Protein AF-A0A965P8G3-F1 (afdb_monomer_lite)

Secondary structure (DSSP, 8-state):
-------------SEEEEEEE----SSS-HHHHHHHHHHTSTT----EEEEE-SS-EEEE-GGGS-GGGGTTEEEEETTHHHHHHHHHHHHHTTSS----EEEEEHHHHHHHHHS--SHHHHHHHHH--PPP-HHHHHTTT--HHHHHHTT-HHHHHHHHHHHHHHHHHHHHHHTTTS-HHHHHHHHHHHHHHHH-----HHHHHHHHHHHHHHHHHHHHH-HHHHTT--TT-HHHHHHHHTT-

Foldseek 3Di:
DDPPPPPPLDQADQEKEKDFDWAAAPCLDCVNQNQQRSLVPPRTDGQWMWMGRQPDIDIGGLLSDQQASCAAGEYEYLACLNRVSNQVSCVVVVSHDDHDYHYFHLLLLQCVPPVGRDLQVSCCRPPVDGDDCVLVVVCHRHDLVRCVVVVNNVVVRVNNNVNRVSRVVSCVVCVVVDDPVSRVVRVVVSVDVVVDDDDDPVVVVVVVVVVVVVVVVQLVPQPLVVVVDDSPDPVSVVVVVVVD

Structure (mmCIF, N/CA/C/O backbone):
data_AF-A0A965P8G3-F1
#
_entry.id   AF-A0A965P8G3-F1
#
loop_
_atom_site.group_PDB
_atom_site.id
_atom_site.type_symbol
_atom_site.label_atom_id
_atom_site.label_alt_id
_atom_site.label_comp_id
_atom_site.label_asym_id
_atom_site.label_entity_id
_atom_site.label_seq_id
_atom_site.pdbx_PDB_ins_code
_atom_site.Cartn_x
_atom_site.Cartn_y
_atom_site.Cartn_z
_atom_site.occupancy
_atom_site.B_iso_or_equiv
_atom_site.auth_seq_id
_atom_site.auth_comp_id
_atom_site.auth_asym_id
_atom_site.auth_atom_id
_atom_site.pdbx_PDB_model_num
ATOM 1 N N . MET A 1 1 ? -6.943 1.407 42.756 1.00 37.94 1 MET A N 1
ATOM 2 C CA . MET A 1 1 ? -6.439 1.223 41.381 1.00 37.94 1 MET A CA 1
ATOM 3 C C . MET A 1 1 ? -6.623 -0.239 41.024 1.00 37.94 1 MET A C 1
ATOM 5 O O . MET A 1 1 ? -5.819 -1.066 41.423 1.00 37.94 1 MET A O 1
ATOM 9 N N . THR A 1 2 ? -7.747 -0.573 40.401 1.00 30.95 2 THR A N 1
ATOM 10 C CA . THR A 1 2 ? -8.031 -1.917 39.892 1.00 30.95 2 THR A CA 1
ATOM 11 C C . THR A 1 2 ? -7.498 -1.991 38.468 1.00 30.95 2 THR A C 1
ATOM 13 O O . THR A 1 2 ? -8.033 -1.337 37.577 1.00 30.95 2 THR A O 1
ATOM 16 N N . THR A 1 3 ? -6.407 -2.724 38.265 1.00 42.09 3 THR A N 1
ATOM 17 C CA . THR A 1 3 ? -5.933 -3.105 36.932 1.00 42.09 3 THR A CA 1
ATOM 18 C C . THR A 1 3 ? -6.856 -4.198 36.414 1.00 42.09 3 THR A C 1
ATOM 20 O O . THR A 1 3 ? -6.640 -5.383 36.673 1.00 42.09 3 THR A O 1
ATOM 23 N N . ASP A 1 4 ? -7.938 -3.784 35.763 1.00 40.84 4 ASP A N 1
ATOM 24 C CA . ASP A 1 4 ? -8.767 -4.688 34.984 1.00 40.84 4 ASP A CA 1
ATOM 25 C C . ASP A 1 4 ? -7.952 -5.138 33.761 1.00 40.84 4 ASP A C 1
ATOM 27 O O . ASP A 1 4 ? -7.708 -4.365 32.839 1.00 40.84 4 ASP A O 1
ATOM 31 N N . ASN A 1 5 ? -7.451 -6.373 33.819 1.00 44.56 5 ASN A N 1
ATOM 32 C CA . ASN A 1 5 ? -6.728 -7.047 32.737 1.00 44.56 5 ASN A CA 1
ATOM 33 C C . ASN A 1 5 ? -7.688 -7.756 31.763 1.00 44.56 5 ASN A C 1
ATOM 35 O O . ASN A 1 5 ? -7.266 -8.649 31.023 1.00 44.56 5 ASN A O 1
ATOM 39 N N . SER A 1 6 ? -8.978 -7.408 31.766 1.00 42.06 6 SER A N 1
ATOM 40 C CA . SER A 1 6 ? -9.899 -7.890 30.742 1.00 42.06 6 SER A CA 1
ATOM 41 C C . SER A 1 6 ? -9.424 -7.402 29.367 1.00 42.06 6 SER A C 1
ATOM 43 O O . SER A 1 6 ? -9.107 -6.218 29.217 1.00 42.06 6 SER A O 1
ATOM 45 N N . PRO A 1 7 ? -9.326 -8.284 28.356 1.00 49.62 7 PRO A N 1
ATOM 46 C CA . PRO A 1 7 ? -8.939 -7.868 27.016 1.00 49.62 7 PRO A CA 1
ATOM 47 C C . PRO A 1 7 ? -9.922 -6.799 26.538 1.00 49.62 7 PRO A C 1
ATOM 49 O O . PRO A 1 7 ? -11.132 -7.023 26.547 1.00 49.62 7 PRO A O 1
ATOM 52 N N . ILE A 1 8 ? -9.406 -5.631 26.150 1.00 53.66 8 ILE A N 1
ATOM 53 C CA . ILE A 1 8 ? -10.220 -4.572 25.552 1.00 53.66 8 ILE A CA 1
ATOM 54 C C . ILE A 1 8 ? -10.741 -5.115 24.220 1.00 53.66 8 ILE A C 1
ATOM 56 O O . ILE A 1 8 ? -10.031 -5.105 23.216 1.00 53.66 8 ILE A O 1
ATOM 60 N N . THR A 1 9 ? -11.971 -5.623 24.214 1.00 57.28 9 THR A N 1
ATOM 61 C CA . THR A 1 9 ? -12.679 -5.982 22.987 1.00 57.28 9 THR A CA 1
ATOM 62 C C . THR A 1 9 ? -13.200 -4.696 22.365 1.00 57.28 9 THR A C 1
ATOM 64 O O . THR A 1 9 ? -14.168 -4.113 22.855 1.00 57.28 9 THR A O 1
ATOM 67 N N . TRP A 1 10 ? -12.543 -4.229 21.307 1.00 65.69 10 TRP A N 1
ATOM 68 C CA . TRP A 1 10 ? -13.016 -3.074 20.550 1.00 65.69 10 TRP A CA 1
ATOM 69 C C . TRP A 1 10 ? -14.201 -3.485 19.676 1.00 65.69 10 TRP A C 1
ATOM 71 O O . TRP A 1 10 ? -14.086 -4.356 18.811 1.00 65.69 10 TRP A O 1
ATOM 81 N N . THR A 1 11 ? -15.353 -2.849 19.880 1.00 82.12 11 THR A N 1
ATOM 82 C CA . THR A 1 11 ? -16.481 -2.951 18.951 1.00 82.12 11 THR A CA 1
ATOM 83 C C . THR A 1 11 ? -16.323 -1.892 17.871 1.00 82.12 11 THR A C 1
ATOM 85 O O . THR A 1 11 ? -16.681 -0.737 18.076 1.00 82.12 11 THR A O 1
ATOM 88 N N . TRP A 1 12 ? -15.764 -2.294 16.736 1.00 92.81 12 TRP A N 1
ATOM 89 C CA . TRP A 1 12 ? -15.609 -1.430 15.568 1.00 92.81 12 TRP A CA 1
ATOM 90 C C . TRP A 1 12 ? -16.928 -1.243 14.815 1.00 92.81 12 TRP A C 1
ATOM 92 O O . TRP A 1 12 ? -17.742 -2.170 14.733 1.00 92.81 12 TRP A O 1
ATOM 102 N N . GLY A 1 13 ? -17.100 -0.070 14.204 1.00 94.19 13 GLY A N 1
ATOM 103 C CA . GLY A 1 13 ? -18.148 0.174 13.216 1.00 94.19 13 GLY A CA 1
ATOM 104 C C . GLY A 1 13 ? -18.098 -0.797 12.018 1.00 94.19 13 GLY A C 1
ATOM 105 O O . GLY A 1 13 ? -17.111 -1.507 11.803 1.00 94.19 13 GLY A O 1
ATOM 106 N N . PRO A 1 14 ? -19.154 -0.843 11.183 1.00 95.62 14 PRO A N 1
ATOM 107 C CA . PRO A 1 14 ? -19.252 -1.803 10.077 1.00 95.62 14 PRO A CA 1
ATOM 108 C C . PRO A 1 14 ? -18.213 -1.574 8.967 1.00 95.62 14 PRO A C 1
ATOM 110 O O . PRO A 1 14 ? -17.966 -2.470 8.159 1.00 95.62 14 PRO A O 1
ATOM 113 N N . THR A 1 15 ? -17.637 -0.372 8.893 1.00 98.00 15 THR A N 1
ATOM 114 C CA . THR A 1 15 ? -16.612 0.014 7.921 1.00 98.00 15 THR A CA 1
ATOM 115 C C . THR A 1 15 ? -15.412 0.605 8.642 1.00 98.00 15 THR A C 1
ATOM 117 O O . THR A 1 15 ? -15.565 1.570 9.384 1.00 98.00 15 THR A O 1
ATOM 120 N N . VAL A 1 16 ? -14.228 0.053 8.387 1.00 98.56 16 VAL A N 1
ATOM 121 C CA . VAL A 1 16 ? -13.008 0.364 9.134 1.00 98.56 16 VAL A CA 1
ATOM 122 C C . VAL A 1 16 ? -11.853 0.612 8.170 1.00 98.56 16 VAL A C 1
ATOM 124 O O . VAL A 1 16 ? -11.542 -0.233 7.336 1.00 98.56 16 VAL A O 1
ATOM 127 N N . ALA A 1 17 ? -11.208 1.767 8.272 1.00 98.75 17 ALA A N 1
ATOM 128 C CA . ALA A 1 17 ? -9.959 2.054 7.587 1.00 98.75 17 ALA A CA 1
ATOM 129 C C . ALA A 1 17 ? -8.773 1.437 8.328 1.00 98.75 17 ALA A C 1
ATOM 131 O O . ALA A 1 17 ? -8.709 1.504 9.550 1.00 98.75 17 ALA A O 1
ATOM 132 N N . VAL A 1 18 ? -7.852 0.850 7.569 1.00 98.69 18 VAL A N 1
ATOM 133 C CA . VAL A 1 18 ? -6.627 0.194 8.022 1.00 98.69 18 VAL A CA 1
ATOM 134 C C . VAL A 1 18 ? -5.478 0.710 7.162 1.00 98.69 18 VAL A C 1
ATOM 136 O O . VAL A 1 18 ? -5.588 0.700 5.934 1.00 98.69 18 VAL A O 1
ATOM 139 N N . ASP A 1 19 ? -4.393 1.142 7.787 1.00 98.38 19 ASP A N 1
ATOM 140 C CA . ASP A 1 19 ? -3.187 1.612 7.103 1.00 98.38 19 ASP A CA 1
ATOM 141 C C . ASP A 1 19 ? -1.937 1.130 7.852 1.00 98.38 19 ASP A C 1
ATOM 143 O O . ASP A 1 19 ? -1.892 1.165 9.085 1.00 98.38 19 ASP A O 1
ATOM 147 N N . PHE A 1 20 ? -0.959 0.592 7.119 1.00 98.31 20 PHE A N 1
ATOM 148 C CA . PHE A 1 20 ? 0.265 0.023 7.687 1.00 98.31 20 PHE A CA 1
ATOM 149 C C . PHE A 1 20 ? 1.498 0.857 7.372 1.00 98.31 20 PHE A C 1
ATOM 151 O O . PHE A 1 20 ? 1.784 1.160 6.215 1.00 98.31 20 PHE A O 1
ATOM 158 N N . GLU A 1 21 ? 2.362 1.016 8.371 1.00 97.38 21 GLU A N 1
ATOM 159 C CA . GLU A 1 21 ? 3.685 1.598 8.176 1.00 97.38 21 GLU A CA 1
ATOM 160 C C . GLU A 1 21 ? 4.793 0.588 8.452 1.00 97.38 21 GLU A C 1
ATOM 162 O O . GLU A 1 21 ? 4.800 -0.144 9.450 1.00 97.38 21 GLU A O 1
ATOM 167 N N . ALA A 1 22 ? 5.734 0.536 7.513 1.00 96.75 22 ALA A N 1
ATOM 168 C CA . ALA A 1 22 ? 6.824 -0.421 7.492 1.00 96.75 22 ALA A CA 1
ATOM 169 C C . ALA A 1 22 ? 8.081 0.202 6.879 1.00 96.75 22 ALA A C 1
ATOM 171 O O . ALA A 1 22 ? 8.020 1.179 6.132 1.00 96.75 22 ALA A O 1
ATOM 172 N N . TYR A 1 23 ? 9.222 -0.416 7.168 1.00 96.50 23 TYR A N 1
ATOM 173 C CA . TYR A 1 23 ? 10.516 -0.030 6.618 1.00 96.50 23 TYR A CA 1
ATOM 174 C C . TYR A 1 23 ? 10.529 -0.014 5.084 1.00 96.50 23 TYR A C 1
ATOM 176 O O . TYR A 1 23 ? 10.140 -0.999 4.456 1.00 96.50 23 TYR A O 1
ATOM 184 N N . TYR A 1 24 ? 11.097 1.039 4.495 1.00 96.62 24 TYR A N 1
ATOM 185 C CA . TYR A 1 24 ? 11.444 1.104 3.075 1.00 96.62 24 TYR A CA 1
ATOM 186 C C . TYR A 1 24 ? 12.735 1.904 2.868 1.00 96.62 24 TYR A C 1
ATOM 188 O O . TYR A 1 24 ? 13.046 2.796 3.653 1.00 96.62 24 TYR A O 1
ATOM 196 N N . ASP A 1 25 ? 13.472 1.626 1.795 1.00 96.38 25 ASP A N 1
ATOM 197 C CA . ASP A 1 25 ? 14.643 2.409 1.372 1.00 96.38 25 ASP A CA 1
ATOM 198 C C . ASP A 1 25 ? 14.667 2.548 -0.162 1.00 96.38 25 ASP A C 1
ATOM 200 O O . ASP A 1 25 ? 13.630 2.408 -0.801 1.00 96.38 25 ASP A O 1
ATOM 204 N N . ASP A 1 26 ? 15.800 2.885 -0.783 1.00 95.88 26 ASP A N 1
ATOM 205 C CA . ASP A 1 26 ? 15.880 2.981 -2.248 1.00 95.88 26 ASP A CA 1
ATOM 206 C C . ASP A 1 26 ? 15.817 1.627 -2.968 1.00 95.88 26 ASP A C 1
ATOM 208 O O . ASP A 1 26 ? 15.413 1.572 -4.131 1.00 95.88 26 ASP A O 1
ATOM 212 N N . GLU A 1 27 ? 16.190 0.531 -2.310 1.00 95.88 27 GLU A N 1
ATOM 213 C CA . GLU A 1 27 ? 16.265 -0.823 -2.869 1.00 95.88 27 GLU A CA 1
ATOM 214 C C . GLU A 1 27 ? 15.041 -1.672 -2.511 1.00 95.88 27 GLU A C 1
ATOM 216 O O . GLU A 1 27 ? 14.490 -2.389 -3.350 1.00 95.88 27 GLU A O 1
ATOM 221 N N . ILE A 1 28 ? 14.562 -1.534 -1.283 1.00 96.81 28 ILE A N 1
ATOM 222 C CA . ILE A 1 28 ? 13.435 -2.246 -0.706 1.00 96.81 28 ILE A CA 1
ATOM 223 C C . ILE A 1 28 ? 12.229 -1.318 -0.793 1.00 96.81 28 ILE A C 1
ATOM 225 O O . ILE A 1 28 ? 11.888 -0.590 0.136 1.00 96.81 28 ILE A O 1
ATOM 229 N N . THR A 1 29 ? 11.583 -1.338 -1.959 1.00 95.88 29 THR A N 1
ATOM 230 C CA . THR A 1 29 ? 10.354 -0.583 -2.230 1.00 95.88 29 THR A CA 1
ATOM 231 C C . THR A 1 29 ? 9.296 -1.469 -2.862 1.00 95.88 29 THR A C 1
ATOM 233 O O . THR A 1 29 ? 9.610 -2.427 -3.575 1.00 95.88 29 THR A O 1
ATOM 236 N N . LEU A 1 30 ? 8.032 -1.069 -2.712 1.00 94.19 30 LEU A N 1
ATOM 237 C CA . LEU A 1 30 ? 6.914 -1.669 -3.444 1.00 94.19 30 LEU A CA 1
ATOM 238 C C . LEU A 1 30 ? 7.136 -1.643 -4.963 1.00 94.19 30 LEU A C 1
ATOM 240 O O . LEU A 1 30 ? 6.785 -2.596 -5.648 1.00 94.19 30 LEU A O 1
ATOM 244 N N . LYS A 1 31 ? 7.756 -0.584 -5.504 1.00 94.00 31 LYS A N 1
ATOM 245 C CA . LYS A 1 31 ? 8.014 -0.459 -6.947 1.00 94.00 31 LYS A CA 1
ATOM 246 C C . LYS A 1 31 ? 9.033 -1.483 -7.452 1.00 94.00 31 LYS A C 1
ATOM 248 O O . LYS A 1 31 ? 8.873 -1.985 -8.560 1.00 94.00 31 LYS A O 1
ATOM 253 N N . LYS A 1 32 ? 10.087 -1.758 -6.676 1.00 95.88 32 LYS A N 1
ATOM 254 C CA . LYS A 1 32 ? 11.156 -2.689 -7.069 1.00 95.88 32 LYS A CA 1
ATOM 255 C C . LYS A 1 32 ? 10.780 -4.149 -6.822 1.00 95.88 32 LYS A C 1
ATOM 257 O O . LYS A 1 32 ? 11.116 -4.999 -7.638 1.00 95.88 32 LYS A O 1
ATOM 262 N N . LEU A 1 33 ? 10.093 -4.433 -5.717 1.00 95.56 33 LEU A N 1
ATOM 263 C CA . LEU A 1 33 ? 9.815 -5.804 -5.282 1.00 95.56 33 LEU A CA 1
ATOM 264 C C . LEU A 1 33 ? 8.389 -6.272 -5.614 1.00 95.56 33 LEU A C 1
ATOM 266 O O . LEU A 1 33 ? 8.143 -7.469 -5.723 1.00 95.56 33 LEU A O 1
ATOM 270 N N . GLY A 1 34 ? 7.436 -5.354 -5.780 1.00 94.44 34 GLY A N 1
ATOM 271 C CA . GLY A 1 34 ? 6.010 -5.679 -5.755 1.00 94.44 34 GLY A CA 1
ATOM 272 C C . GLY A 1 34 ? 5.517 -6.002 -4.337 1.00 94.44 34 GLY A C 1
ATOM 273 O O . GLY A 1 34 ? 6.306 -6.248 -3.424 1.00 94.44 34 GLY A O 1
ATOM 274 N N . ASN A 1 35 ? 4.196 -6.004 -4.134 1.00 95.62 35 ASN A N 1
ATOM 275 C CA . ASN A 1 35 ? 3.603 -6.100 -2.790 1.00 95.62 35 ASN A CA 1
ATOM 276 C C . ASN A 1 35 ? 3.945 -7.419 -2.081 1.00 95.62 35 ASN A C 1
ATOM 278 O O . ASN A 1 35 ? 4.305 -7.406 -0.904 1.00 95.62 35 ASN A O 1
ATOM 282 N N . TRP A 1 36 ? 3.875 -8.550 -2.796 1.00 95.38 36 TRP A N 1
ATOM 283 C CA . TRP A 1 36 ? 4.089 -9.876 -2.207 1.00 95.38 36 TRP A CA 1
ATOM 284 C C . TRP A 1 36 ? 5.522 -10.055 -1.692 1.00 95.38 36 TRP A C 1
ATOM 286 O O . TRP A 1 36 ? 5.718 -10.443 -0.541 1.00 95.38 36 TRP A O 1
ATOM 296 N N . HIS A 1 37 ? 6.528 -9.724 -2.514 1.00 95.62 37 HIS A N 1
ATOM 297 C CA . HIS A 1 37 ? 7.933 -9.834 -2.109 1.00 95.62 37 HIS A CA 1
ATOM 298 C C . HIS A 1 37 ? 8.319 -8.768 -1.087 1.00 95.62 37 HIS A C 1
ATOM 300 O O . HIS A 1 37 ? 9.080 -9.071 -0.176 1.00 95.62 37 HIS A O 1
ATOM 306 N N . TYR A 1 38 ? 7.793 -7.543 -1.206 1.00 97.75 38 TYR A N 1
ATOM 307 C CA . TYR A 1 38 ? 8.071 -6.473 -0.248 1.00 97.75 38 TYR A CA 1
ATOM 308 C C . TYR A 1 38 ? 7.609 -6.848 1.165 1.00 97.75 38 TYR A C 1
ATOM 310 O O . TYR A 1 38 ? 8.410 -6.853 2.090 1.00 97.75 38 TYR A O 1
ATOM 318 N N . THR A 1 39 ? 6.347 -7.251 1.330 1.00 97.25 39 THR A N 1
ATOM 319 C CA . THR A 1 39 ? 5.763 -7.616 2.640 1.00 97.25 39 THR A CA 1
ATOM 320 C C . THR A 1 39 ? 6.364 -8.887 3.251 1.00 97.25 39 THR A C 1
ATOM 322 O O . THR A 1 39 ? 6.189 -9.159 4.443 1.00 97.25 39 THR A O 1
ATOM 325 N N . ARG A 1 40 ? 7.096 -9.672 2.452 1.00 97.00 40 ARG A N 1
ATOM 326 C CA . ARG A 1 40 ? 7.837 -10.874 2.869 1.00 97.00 40 ARG A CA 1
ATOM 327 C C . ARG A 1 40 ? 9.346 -10.670 2.935 1.00 97.00 40 ARG A C 1
ATOM 329 O O . ARG A 1 40 ? 10.075 -11.600 3.270 1.00 97.00 40 ARG A O 1
ATOM 336 N N . HIS A 1 41 ? 9.824 -9.461 2.661 1.00 97.44 41 HIS A N 1
ATOM 337 C CA . HIS A 1 41 ? 11.238 -9.155 2.740 1.00 97.44 41 HIS A CA 1
ATOM 338 C C . HIS A 1 41 ? 11.706 -9.168 4.212 1.00 97.44 41 HIS A C 1
ATOM 340 O O . HIS A 1 41 ? 11.025 -8.597 5.061 1.00 97.44 41 HIS A O 1
ATOM 346 N N . PRO A 1 42 ? 12.877 -9.746 4.551 1.00 94.81 42 PRO A N 1
ATOM 347 C CA . PRO A 1 42 ? 13.324 -9.884 5.946 1.00 94.81 42 PRO A CA 1
ATOM 348 C C . PRO A 1 42 ? 13.477 -8.571 6.726 1.00 94.81 42 PRO A C 1
ATOM 350 O O . PRO A 1 42 ? 13.367 -8.570 7.946 1.00 94.81 42 PRO A O 1
ATOM 353 N N . LYS A 1 43 ? 13.744 -7.455 6.034 1.00 94.00 43 LYS A N 1
ATOM 354 C CA . LYS A 1 43 ? 13.825 -6.117 6.654 1.00 94.00 43 LYS A CA 1
ATOM 355 C C . LYS A 1 43 ? 12.471 -5.416 6.821 1.00 94.00 43 LYS A C 1
ATOM 357 O O . LYS A 1 43 ? 12.417 -4.379 7.474 1.00 94.00 43 LYS A O 1
ATOM 362 N N . VAL A 1 44 ? 11.412 -5.943 6.208 1.00 95.38 44 VAL A N 1
ATOM 363 C CA . VAL A 1 44 ? 10.074 -5.345 6.227 1.00 95.38 44 VAL A CA 1
ATOM 364 C C . VAL A 1 44 ? 9.246 -6.062 7.292 1.00 95.38 44 VAL A C 1
ATOM 366 O O . VAL A 1 44 ? 8.684 -7.130 7.051 1.00 95.38 44 VAL A O 1
ATOM 369 N N . ASP A 1 45 ? 9.184 -5.461 8.478 1.00 91.88 45 ASP A N 1
ATOM 370 C CA . ASP A 1 45 ? 8.238 -5.808 9.543 1.00 91.88 45 ASP A CA 1
ATOM 371 C C . ASP A 1 45 ? 7.385 -4.561 9.815 1.00 91.88 45 ASP A C 1
ATOM 373 O O . ASP A 1 45 ? 7.942 -3.546 10.246 1.00 91.88 45 ASP A O 1
ATOM 377 N N . PRO A 1 46 ? 6.072 -4.574 9.514 1.00 96.25 46 PRO A N 1
ATOM 378 C CA . PRO A 1 46 ? 5.211 -3.441 9.815 1.00 96.25 46 PRO A CA 1
ATOM 379 C C . PRO A 1 46 ? 5.267 -3.102 11.305 1.00 96.25 46 PRO A C 1
ATOM 381 O O . PRO A 1 46 ? 4.896 -3.904 12.168 1.00 96.25 46 PRO A O 1
ATOM 384 N N . PHE A 1 47 ? 5.764 -1.907 11.615 1.00 95.44 47 PHE A N 1
ATOM 385 C CA . PHE A 1 47 ? 5.979 -1.465 12.989 1.00 95.44 47 PHE A CA 1
ATOM 386 C C . PHE A 1 47 ? 4.792 -0.672 13.541 1.00 95.44 47 PHE A C 1
ATOM 388 O O . PHE A 1 47 ? 4.676 -0.524 14.763 1.00 95.44 47 PHE A O 1
ATOM 395 N N . LEU A 1 48 ? 3.898 -0.215 12.661 1.00 97.25 48 LEU A N 1
ATOM 396 C CA . LEU A 1 48 ? 2.687 0.512 13.009 1.00 97.25 48 LEU A CA 1
ATOM 397 C C . LEU A 1 48 ? 1.518 0.070 12.122 1.00 97.25 48 LEU A C 1
ATOM 399 O O . LEU A 1 48 ? 1.697 -0.196 10.936 1.00 97.25 48 LEU A O 1
ATOM 403 N N . VAL A 1 49 ? 0.325 0.013 12.702 1.00 98.50 49 VAL A N 1
ATOM 404 C CA . VAL A 1 49 ? -0.945 0.025 11.973 1.00 98.50 49 VAL A CA 1
ATOM 405 C C . VAL A 1 49 ? -1.855 1.055 12.629 1.00 98.50 49 VAL A C 1
ATOM 407 O O . VAL A 1 49 ? -1.873 1.175 13.860 1.00 98.50 49 VAL A O 1
ATOM 410 N N . SER A 1 50 ? -2.586 1.802 11.815 1.00 98.50 50 SER A N 1
ATOM 411 C CA . SER A 1 50 ? -3.680 2.665 12.242 1.00 98.50 50 SER A CA 1
ATOM 412 C C . SER A 1 50 ? -5.011 2.069 11.791 1.00 98.50 50 SER A C 1
ATOM 414 O O . SER A 1 50 ? -5.143 1.548 10.684 1.00 98.50 50 SER A O 1
ATOM 416 N N . VAL A 1 51 ? -5.997 2.099 12.687 1.00 98.56 51 VAL A N 1
ATOM 417 C CA . VAL A 1 51 ? -7.325 1.515 12.489 1.00 98.56 51 VAL A CA 1
ATOM 418 C C . VAL A 1 51 ? -8.379 2.529 12.917 1.00 98.56 51 VAL A C 1
ATOM 420 O O . VAL A 1 51 ? -8.332 3.017 14.047 1.00 98.56 51 VAL A O 1
ATOM 423 N N . PHE A 1 52 ? -9.304 2.873 12.018 1.00 98.62 52 PHE A N 1
ATOM 424 C CA . PHE A 1 52 ? -10.286 3.937 12.236 1.00 98.62 52 PHE A CA 1
ATOM 425 C C . PHE A 1 52 ? -11.660 3.607 11.645 1.00 98.62 52 PHE A C 1
ATOM 427 O O . PHE A 1 52 ? -11.761 3.329 10.454 1.00 98.62 52 PHE A O 1
ATOM 434 N N . ASP A 1 53 ? -12.732 3.675 12.435 1.00 97.75 53 ASP A N 1
ATOM 435 C CA . ASP A 1 53 ? -14.103 3.361 11.979 1.00 97.75 53 ASP A CA 1
ATOM 436 C C . ASP A 1 53 ? -14.999 4.582 11.723 1.00 97.75 53 ASP A C 1
ATOM 438 O O . ASP A 1 53 ? -16.173 4.417 11.387 1.00 97.75 53 ASP A O 1
ATOM 442 N N . GLY A 1 54 ? -14.449 5.793 11.838 1.00 97.31 54 GLY A N 1
ATOM 443 C CA . GLY A 1 54 ? -15.202 7.049 11.776 1.00 97.31 54 GLY A CA 1
ATOM 444 C C . GLY A 1 54 ? -15.304 7.752 13.128 1.00 97.31 54 GLY A C 1
ATOM 445 O O . GLY A 1 54 ? -15.413 8.976 13.169 1.00 97.31 54 GLY A O 1
ATOM 446 N N . GLU A 1 55 ? -15.181 7.003 14.225 1.00 96.19 55 GLU A N 1
ATOM 447 C CA . GLU A 1 55 ? -15.304 7.517 15.592 1.00 96.19 55 GLU A CA 1
ATOM 448 C C . GLU A 1 55 ? -14.096 7.121 16.448 1.00 96.19 55 GLU A C 1
ATOM 450 O O . GLU A 1 55 ? -13.452 7.966 17.073 1.00 96.19 55 GLU A O 1
ATOM 455 N N . ASN A 1 56 ? -13.746 5.838 16.428 1.00 96.06 56 ASN A N 1
ATOM 456 C CA . ASN A 1 56 ? -12.680 5.235 17.209 1.00 96.06 56 ASN A CA 1
ATOM 457 C C . ASN A 1 56 ? -11.403 5.144 16.383 1.00 96.06 56 ASN A C 1
ATOM 459 O O . ASN A 1 56 ? -11.420 4.634 15.264 1.00 96.06 56 ASN A O 1
ATOM 463 N N . LEU A 1 57 ? -10.284 5.590 16.956 1.00 97.56 57 LEU A N 1
ATOM 464 C CA . LEU A 1 57 ? -8.951 5.467 16.372 1.00 97.56 57 LEU A CA 1
ATOM 465 C C . LEU A 1 57 ? -8.060 4.628 17.285 1.00 97.56 57 LEU A C 1
ATOM 467 O O . LEU A 1 57 ? -7.896 4.944 18.463 1.00 97.56 57 LEU A O 1
ATOM 471 N N . TRP A 1 58 ? -7.401 3.631 16.706 1.00 97.81 58 TRP A N 1
ATOM 472 C CA . TRP A 1 58 ? -6.295 2.926 17.336 1.00 97.81 58 TRP A CA 1
ATOM 473 C C . TRP A 1 58 ? -5.051 3.035 16.460 1.00 97.81 58 TRP A C 1
ATOM 475 O O . TRP A 1 58 ? -5.130 2.835 15.251 1.00 97.81 58 TRP A O 1
ATOM 485 N N . VAL A 1 59 ? -3.901 3.343 17.058 1.00 98.00 59 VAL A N 1
ATOM 486 C CA . VAL A 1 59 ? -2.612 3.383 16.356 1.00 98.00 59 VAL A CA 1
ATOM 487 C C . VAL A 1 59 ? -1.561 2.702 17.219 1.00 98.00 59 VAL A C 1
ATOM 489 O O . VAL A 1 59 ? -1.396 3.045 18.391 1.00 98.00 59 VAL A O 1
ATOM 492 N N . GLY A 1 60 ? -0.846 1.728 16.665 1.00 96.69 60 GLY A N 1
ATOM 493 C CA . GLY A 1 60 ? 0.127 0.977 17.448 1.00 96.69 60 GLY A CA 1
ATOM 494 C C . GLY A 1 60 ? 0.746 -0.209 16.726 1.00 96.69 60 GLY A C 1
ATOM 495 O O . GLY A 1 60 ? 0.621 -0.376 15.518 1.00 96.69 60 GLY A O 1
ATOM 496 N N . CYS A 1 61 ? 1.453 -1.046 17.488 1.00 96.19 61 CYS A N 1
ATOM 497 C CA . CYS A 1 61 ? 2.142 -2.215 16.946 1.00 96.19 61 CYS A CA 1
ATOM 498 C C . CYS A 1 61 ? 1.132 -3.238 16.394 1.00 96.19 61 CYS A C 1
ATOM 500 O O . CYS A 1 61 ? 0.351 -3.770 17.187 1.00 96.19 61 CYS A O 1
ATOM 502 N N . PRO A 1 62 ? 1.201 -3.624 15.108 1.00 97.25 62 PRO A N 1
ATOM 503 C CA . PRO A 1 62 ? 0.229 -4.535 14.497 1.00 97.25 62 PRO A CA 1
ATOM 504 C C . PRO A 1 62 ? 0.066 -5.874 15.223 1.00 97.25 62 PRO A C 1
ATOM 506 O O . PRO A 1 62 ? -1.017 -6.444 15.243 1.00 97.25 62 PRO A O 1
ATOM 509 N N . LYS A 1 63 ? 1.124 -6.372 15.875 1.00 96.44 63 LYS A N 1
ATOM 510 C CA . LYS A 1 63 ? 1.110 -7.635 16.641 1.00 96.44 63 LYS A CA 1
ATOM 511 C C . LYS A 1 63 ? 0.324 -7.544 17.958 1.00 96.44 63 LYS A C 1
ATOM 513 O O . LYS A 1 63 ? 0.037 -8.566 18.565 1.00 96.44 63 LYS A O 1
ATOM 518 N N . LYS A 1 64 ? 0.021 -6.328 18.426 1.00 96.31 64 LYS A N 1
ATOM 519 C CA . LYS A 1 64 ? -0.766 -6.059 19.643 1.00 96.31 64 LYS A CA 1
ATOM 520 C C . LYS A 1 64 ? -2.215 -5.675 19.338 1.00 96.31 64 LYS A C 1
ATOM 522 O O . LYS A 1 64 ? -2.990 -5.486 20.270 1.00 96.31 64 LYS A O 1
ATOM 527 N N . PHE A 1 65 ? -2.555 -5.503 18.065 1.00 96.62 65 PHE A N 1
ATOM 528 C CA . PHE A 1 65 ? -3.899 -5.138 17.648 1.00 96.62 65 PHE A CA 1
ATOM 529 C C . PHE A 1 65 ? -4.849 -6.343 17.735 1.00 96.62 65 PHE A C 1
ATOM 531 O O . PHE A 1 65 ? -4.473 -7.458 17.365 1.00 96.62 65 PHE A O 1
ATOM 538 N N . ASP A 1 66 ? -6.087 -6.121 18.187 1.00 95.50 66 ASP A N 1
ATOM 539 C CA . ASP A 1 66 ? -7.134 -7.149 18.185 1.00 95.50 66 ASP A CA 1
ATOM 540 C C . ASP A 1 66 ? -7.727 -7.322 16.778 1.00 95.50 66 ASP A C 1
ATOM 542 O O . ASP A 1 66 ? -8.800 -6.815 16.447 1.00 95.50 66 ASP A O 1
ATOM 546 N N . TRP A 1 67 ? -7.012 -8.070 15.935 1.00 96.69 67 TRP A N 1
ATOM 547 C CA . TRP A 1 67 ? -7.444 -8.384 14.570 1.00 96.69 67 TRP A CA 1
ATOM 548 C C . TRP A 1 67 ? -8.798 -9.088 14.517 1.00 96.69 67 TRP A C 1
ATOM 550 O O . TRP A 1 67 ? -9.546 -8.885 13.566 1.00 96.69 67 TRP A O 1
ATOM 560 N N . LYS A 1 68 ? -9.145 -9.883 15.536 1.00 95.94 68 LYS A N 1
ATOM 561 C CA . LYS A 1 68 ? -10.418 -10.609 15.575 1.00 95.94 68 LYS A CA 1
ATOM 562 C C . LYS A 1 68 ? -11.610 -9.662 15.744 1.00 95.94 68 LYS A C 1
ATOM 564 O O . LYS A 1 68 ? -12.695 -9.967 15.257 1.00 95.94 68 LYS A O 1
ATOM 569 N N . GLY A 1 69 ? -11.407 -8.488 16.343 1.00 94.44 69 GLY A N 1
ATOM 570 C CA . GLY A 1 69 ? -12.418 -7.428 16.409 1.00 94.44 69 GLY A CA 1
ATOM 571 C C . GLY A 1 69 ? -12.876 -6.908 15.036 1.00 94.44 69 GLY A C 1
ATOM 572 O O . GLY A 1 69 ? -13.965 -6.335 14.929 1.00 94.44 69 GLY A O 1
ATOM 573 N N . LEU A 1 70 ? -12.085 -7.142 13.980 1.00 96.62 70 LEU A N 1
ATOM 574 C CA . LEU A 1 70 ? -12.388 -6.778 12.592 1.00 96.62 70 LEU A CA 1
ATOM 575 C C . LEU A 1 70 ? -13.079 -7.897 11.789 1.00 96.62 70 LEU A C 1
ATOM 577 O O . LEU A 1 70 ? -13.332 -7.721 10.597 1.00 96.62 70 LEU A O 1
ATOM 581 N N . ASP A 1 71 ? -13.440 -9.019 12.415 1.00 96.88 71 ASP A N 1
ATOM 582 C CA . ASP A 1 71 ? -14.065 -10.155 11.730 1.00 96.88 71 ASP A CA 1
ATOM 583 C C . ASP A 1 71 ? -15.459 -9.839 11.161 1.00 96.88 71 ASP A C 1
ATOM 585 O O . ASP A 1 71 ? -16.349 -9.333 11.849 1.00 96.88 71 ASP A O 1
ATOM 589 N N . GLY A 1 72 ? -15.652 -10.105 9.872 1.00 96.56 72 GLY A N 1
ATOM 590 C CA . GLY A 1 72 ? -16.864 -9.806 9.108 1.00 96.56 72 GLY A CA 1
ATOM 591 C C . GLY A 1 72 ? -17.050 -8.329 8.733 1.00 96.56 72 GLY A C 1
ATOM 592 O O . GLY A 1 72 ? -18.111 -7.970 8.219 1.00 96.56 72 GLY A O 1
ATOM 593 N N . ARG A 1 73 ? -16.066 -7.454 8.993 1.00 96.69 73 ARG A N 1
ATOM 594 C CA . ARG A 1 73 ? -16.171 -6.008 8.713 1.00 96.69 73 ARG A CA 1
ATOM 595 C C . ARG A 1 73 ? -15.795 -5.697 7.264 1.00 96.69 73 ARG A C 1
ATOM 597 O O . ARG A 1 73 ? -15.094 -6.452 6.582 1.00 96.69 73 ARG A O 1
ATOM 604 N N . GLN A 1 74 ? -16.239 -4.533 6.801 1.00 97.81 74 GLN A N 1
ATOM 605 C CA . GLN A 1 74 ? -15.725 -3.932 5.579 1.00 97.81 74 GLN A CA 1
ATOM 606 C C . GLN A 1 74 ? -14.447 -3.154 5.898 1.00 97.81 74 GLN A C 1
ATOM 608 O O . GLN A 1 74 ? -14.484 -2.183 6.649 1.00 97.81 74 GLN A O 1
ATOM 613 N N . LEU A 1 75 ? -13.328 -3.560 5.308 1.00 98.56 75 LEU A N 1
ATOM 614 C CA . LEU A 1 75 ? -12.033 -2.919 5.510 1.00 98.56 75 LEU A CA 1
ATOM 615 C C . LEU A 1 75 ? -11.717 -1.961 4.363 1.00 98.56 75 LEU A C 1
ATOM 617 O O . LEU A 1 75 ? -12.088 -2.208 3.214 1.00 98.56 75 LEU A O 1
ATOM 621 N N . LEU A 1 76 ? -11.030 -0.865 4.666 1.00 98.62 76 LEU A N 1
ATOM 622 C CA . LEU A 1 76 ? -10.641 0.163 3.707 1.00 98.62 76 LEU A CA 1
ATOM 623 C C . LEU A 1 76 ? -9.153 0.454 3.825 1.00 98.62 76 LEU A C 1
ATOM 625 O O . LEU A 1 76 ? -8.655 0.618 4.930 1.00 98.62 76 LEU A O 1
ATOM 629 N N . SER A 1 77 ? -8.466 0.649 2.705 1.00 98.69 77 SER A N 1
ATOM 630 C CA . SER A 1 77 ? -7.121 1.238 2.725 1.00 98.69 77 SER A CA 1
ATOM 631 C C . SER A 1 77 ? -6.898 2.136 1.522 1.00 98.69 77 SER A C 1
ATOM 633 O O . SER A 1 77 ? -7.428 1.870 0.436 1.00 98.69 77 SER A O 1
ATOM 635 N N . HIS A 1 78 ? -6.066 3.168 1.684 1.00 98.00 78 HIS A N 1
ATOM 636 C CA . HIS A 1 78 ? -5.667 4.045 0.582 1.00 98.00 78 HIS A CA 1
ATOM 637 C C . HIS A 1 78 ? -4.497 3.487 -0.243 1.00 98.00 78 HIS A C 1
ATOM 639 O O . HIS A 1 78 ? -3.807 4.214 -0.940 1.00 98.00 78 HIS A O 1
ATOM 645 N N . ASN A 1 79 ? -4.295 2.174 -0.215 1.00 96.56 79 ASN A N 1
ATOM 646 C CA . ASN A 1 79 ? -3.607 1.382 -1.226 1.00 96.56 79 ASN A CA 1
ATOM 647 C C . ASN A 1 79 ? -3.812 -0.097 -0.868 1.00 96.56 79 ASN A C 1
ATOM 649 O O . ASN A 1 79 ? -2.860 -0.796 -0.535 1.00 96.56 79 ASN A O 1
ATOM 653 N N . ALA A 1 80 ? -5.053 -0.595 -0.932 1.00 97.69 80 ALA A N 1
ATOM 654 C CA . ALA A 1 80 ? -5.386 -1.929 -0.410 1.00 97.69 80 ALA A CA 1
ATOM 655 C C . ALA A 1 80 ? -4.526 -3.074 -0.980 1.00 97.69 80 ALA A C 1
ATOM 657 O O . ALA A 1 80 ? -4.37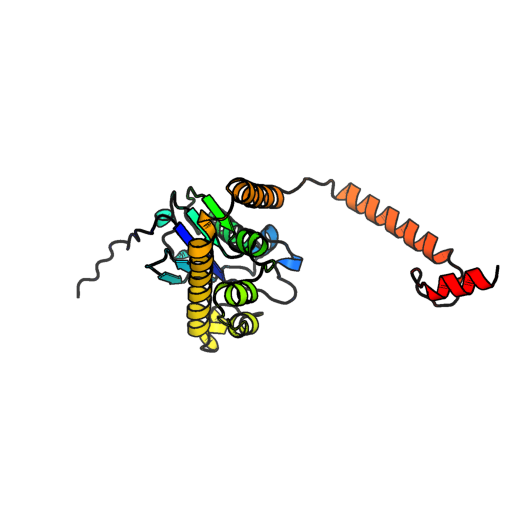2 -4.100 -0.334 1.00 97.69 80 ALA A O 1
ATOM 658 N N . SER A 1 81 ? -3.926 -2.912 -2.164 1.00 96.00 81 SER A N 1
ATOM 659 C CA . SER A 1 81 ? -2.962 -3.875 -2.717 1.00 96.00 81 SER A CA 1
ATOM 660 C C . SER A 1 81 ? -1.733 -4.091 -1.837 1.00 96.00 81 SER A C 1
ATOM 662 O O . SER A 1 81 ? -1.181 -5.188 -1.855 1.00 96.00 81 SER A O 1
ATOM 664 N N . TYR A 1 82 ? -1.300 -3.067 -1.104 1.00 96.81 82 TYR A N 1
ATOM 665 C CA . TYR A 1 82 ? -0.235 -3.166 -0.116 1.00 96.81 82 TYR A CA 1
ATOM 666 C C . TYR A 1 82 ? -0.780 -3.582 1.254 1.00 96.81 82 TYR A C 1
ATOM 668 O O . TYR A 1 82 ? -0.328 -4.593 1.780 1.00 96.81 82 TYR A O 1
ATOM 676 N N . ASP A 1 83 ? -1.758 -2.859 1.804 1.00 98.31 83 ASP A N 1
ATOM 677 C CA . ASP A 1 83 ? -2.207 -3.060 3.191 1.00 98.31 83 ASP A CA 1
ATOM 678 C C . ASP A 1 83 ? -2.828 -4.441 3.429 1.00 98.31 83 ASP A C 1
ATOM 680 O O . ASP A 1 83 ? -2.532 -5.101 4.425 1.00 98.31 83 ASP A O 1
ATOM 684 N N . GLU A 1 84 ? -3.623 -4.937 2.475 1.00 98.06 84 GLU A N 1
ATOM 685 C CA . GLU A 1 84 ? -4.163 -6.297 2.548 1.00 98.06 84 GLU A CA 1
ATOM 686 C C . GLU A 1 84 ? -3.034 -7.332 2.458 1.00 98.06 84 GLU A C 1
ATOM 688 O O . GLU A 1 84 ? -3.061 -8.347 3.147 1.00 98.06 84 GLU A O 1
ATOM 693 N N . GLU A 1 85 ? -2.003 -7.076 1.648 1.00 97.56 85 GLU A N 1
ATOM 694 C CA . GLU A 1 85 ? -0.849 -7.971 1.540 1.00 97.56 85 GLU A CA 1
ATOM 695 C C . GLU A 1 85 ? 0.002 -7.963 2.819 1.00 97.56 85 GLU A C 1
ATOM 697 O O . GLU A 1 85 ? 0.484 -9.014 3.236 1.00 97.56 85 GLU A O 1
ATOM 702 N N . ALA A 1 86 ? 0.144 -6.809 3.480 1.00 98.06 86 ALA A N 1
ATOM 703 C CA . ALA A 1 86 ? 0.813 -6.690 4.773 1.00 98.06 86 ALA A CA 1
ATOM 704 C C . ALA A 1 86 ? 0.060 -7.474 5.860 1.00 98.06 86 ALA A C 1
ATOM 706 O O . ALA A 1 86 ? 0.677 -8.232 6.614 1.00 98.06 86 ALA A O 1
ATOM 707 N N . TYR A 1 87 ? -1.273 -7.368 5.883 1.00 98.56 87 TYR A N 1
ATOM 708 C CA . TYR A 1 87 ? -2.128 -8.185 6.741 1.00 98.56 87 TYR A CA 1
ATOM 709 C C . TYR A 1 87 ? -1.953 -9.687 6.461 1.00 98.56 87 TYR A C 1
ATOM 711 O O . TYR A 1 87 ? -1.647 -10.452 7.377 1.00 98.56 87 TYR A O 1
ATOM 719 N N . LEU A 1 88 ? -2.072 -10.121 5.202 1.00 97.94 88 LEU A N 1
ATOM 720 C CA . LEU A 1 88 ? -1.930 -11.532 4.824 1.00 97.94 88 LEU A CA 1
ATOM 721 C C . LEU A 1 88 ? -0.555 -12.091 5.202 1.00 97.94 88 LEU A C 1
ATOM 723 O O . LEU A 1 88 ? -0.466 -13.171 5.784 1.00 97.94 88 LEU A O 1
ATOM 727 N N . ALA A 1 89 ? 0.514 -11.335 4.952 1.00 97.94 89 ALA A N 1
ATOM 728 C CA . ALA A 1 89 ? 1.865 -11.742 5.311 1.00 97.94 89 ALA A CA 1
ATOM 729 C C . ALA A 1 89 ? 2.059 -11.837 6.841 1.00 97.94 89 ALA A C 1
ATOM 731 O O . ALA A 1 89 ? 2.892 -12.613 7.314 1.00 97.94 89 ALA A O 1
ATOM 732 N N . GLY A 1 90 ? 1.318 -11.066 7.640 1.00 98.12 90 GLY A N 1
ATOM 733 C CA . GLY A 1 90 ? 1.308 -11.219 9.096 1.00 98.12 90 GLY A CA 1
ATOM 734 C C . GLY A 1 90 ? 0.474 -12.407 9.583 1.00 98.12 90 GLY A C 1
ATOM 735 O O . GLY A 1 90 ? 0.889 -13.077 10.530 1.00 98.12 90 GLY A O 1
ATOM 736 N N . VAL A 1 91 ? -0.633 -12.737 8.908 1.00 98.38 91 VAL A N 1
ATOM 737 C CA . VAL A 1 91 ? -1.390 -13.982 9.148 1.00 98.38 91 VAL A CA 1
ATOM 738 C C . VAL A 1 91 ? -0.523 -15.208 8.853 1.00 98.38 91 VAL A C 1
ATOM 740 O O . VAL A 1 91 ? -0.457 -16.118 9.674 1.00 98.38 91 VAL A O 1
ATOM 743 N N . GLU A 1 92 ? 0.201 -15.220 7.729 1.00 97.50 92 GLU A N 1
ATOM 744 C CA . GLU A 1 92 ? 1.121 -16.310 7.355 1.00 97.50 92 GLU A CA 1
ATOM 745 C C . GLU A 1 92 ? 2.212 -16.558 8.403 1.00 97.50 92 GLU A C 1
ATOM 747 O O . GLU A 1 92 ? 2.600 -17.699 8.643 1.00 97.50 92 GLU A O 1
ATOM 752 N N . ARG A 1 93 ? 2.686 -15.493 9.059 1.00 96.81 93 ARG A N 1
ATOM 753 C CA . ARG A 1 93 ? 3.678 -15.566 10.143 1.00 96.81 93 ARG A CA 1
ATOM 754 C C . ARG A 1 93 ? 3.072 -15.912 11.507 1.00 96.81 93 ARG A C 1
ATOM 756 O O . ARG A 1 93 ? 3.808 -15.997 12.485 1.00 96.81 93 ARG A O 1
ATOM 763 N N . GLY A 1 94 ? 1.751 -16.070 11.600 1.00 97.06 94 GLY A N 1
ATOM 764 C CA . GLY A 1 94 ? 1.047 -16.305 12.862 1.00 97.06 94 GLY A CA 1
ATOM 765 C C . GLY A 1 94 ? 1.003 -15.086 13.788 1.00 97.06 94 GLY A C 1
ATOM 766 O O . GLY A 1 94 ? 0.738 -15.233 14.977 1.00 97.06 94 GLY A O 1
ATOM 767 N N . HIS A 1 95 ? 1.274 -13.884 13.270 1.00 96.50 95 HIS A N 1
ATOM 768 C CA . HIS A 1 95 ? 1.225 -12.650 14.053 1.00 96.50 95 HIS A CA 1
ATOM 769 C C . HIS A 1 95 ? -0.197 -12.104 14.203 1.00 96.50 95 HIS A C 1
ATOM 771 O O . HIS A 1 95 ? -0.499 -11.478 15.216 1.00 96.50 95 HIS A O 1
ATOM 777 N N . TYR A 1 96 ? -1.046 -12.289 13.187 1.00 97.56 96 TYR A N 1
ATOM 778 C CA . TYR A 1 96 ? -2.394 -11.717 13.127 1.00 97.56 96 TYR A CA 1
ATOM 779 C C . TYR A 1 96 ? -3.439 -12.831 13.067 1.00 97.56 96 TYR A C 1
ATOM 781 O O . TYR A 1 96 ? -3.211 -13.878 12.456 1.00 97.56 96 TYR A O 1
ATOM 789 N N . ALA A 1 97 ? -4.607 -12.603 13.669 1.00 97.12 97 ALA A N 1
ATOM 790 C CA . ALA A 1 97 ? -5.729 -13.521 13.525 1.00 97.12 97 ALA A CA 1
ATOM 791 C C . ALA A 1 97 ? -6.242 -13.501 12.078 1.00 97.12 97 ALA A C 1
ATOM 793 O O . ALA A 1 97 ? -6.430 -12.433 11.486 1.00 97.12 97 ALA A O 1
ATOM 794 N N . LYS A 1 98 ? -6.502 -14.686 11.519 1.00 98.19 98 LYS A N 1
ATOM 795 C CA . LYS A 1 98 ? -7.238 -14.803 10.261 1.00 98.19 98 LYS A CA 1
ATOM 796 C C . LYS A 1 98 ? -8.698 -14.418 10.507 1.00 98.19 98 LYS A C 1
ATOM 798 O O . LYS A 1 98 ? -9.314 -14.963 11.420 1.00 98.19 98 LYS A O 1
ATOM 803 N N . ILE A 1 99 ? -9.218 -13.517 9.684 1.00 97.56 99 ILE A N 1
ATOM 804 C CA . ILE A 1 99 ? -10.597 -13.028 9.741 1.00 97.56 99 ILE A CA 1
ATOM 805 C C . ILE A 1 99 ? -11.254 -13.073 8.365 1.00 97.56 99 ILE A C 1
ATOM 807 O O . ILE A 1 99 ? -10.562 -13.060 7.342 1.00 97.56 99 ILE A O 1
ATOM 811 N N . ASP A 1 100 ? -12.582 -13.090 8.355 1.00 97.69 100 ASP A N 1
ATOM 812 C CA . ASP A 1 100 ? -13.382 -12.856 7.160 1.00 97.69 100 ASP A CA 1
ATOM 813 C C . ASP A 1 100 ? -13.587 -11.348 6.968 1.00 97.69 100 ASP A C 1
ATOM 815 O O . ASP A 1 100 ? -13.807 -10.606 7.922 1.00 97.69 100 ASP A O 1
ATOM 819 N N . TYR A 1 101 ? -13.504 -10.857 5.733 1.00 96.88 101 TYR A N 1
ATOM 820 C CA . TYR A 1 101 ? -13.654 -9.429 5.444 1.00 96.88 101 TYR A CA 1
ATOM 821 C C . TYR A 1 101 ? -14.038 -9.172 3.991 1.00 96.88 101 TYR A C 1
ATOM 823 O O . TYR A 1 101 ? -13.930 -10.034 3.116 1.00 96.88 101 TYR A O 1
ATOM 831 N N . ARG A 1 102 ? -14.416 -7.922 3.714 1.00 95.31 102 ARG A N 1
ATOM 832 C CA . ARG A 1 102 ? -14.403 -7.362 2.359 1.00 95.31 102 ARG A CA 1
ATOM 833 C C . ARG A 1 102 ? -13.521 -6.117 2.347 1.00 95.31 102 ARG A C 1
ATOM 835 O O . ARG A 1 102 ? -13.839 -5.152 3.032 1.00 95.31 102 ARG A O 1
ATOM 842 N N . TRP A 1 103 ? -12.425 -6.133 1.585 1.00 97.88 103 TRP A N 1
ATOM 843 C CA . TRP A 1 103 ? -11.440 -5.043 1.585 1.00 97.88 103 TRP A CA 1
ATOM 844 C C . TRP A 1 103 ? -11.568 -4.164 0.336 1.00 97.88 103 TRP A C 1
ATOM 846 O O . TRP A 1 103 ? -11.421 -4.640 -0.795 1.00 97.88 103 TRP A O 1
ATOM 856 N N . HIS A 1 104 ? -11.817 -2.870 0.520 1.00 98.12 104 HIS A N 1
ATOM 857 C CA . HIS A 1 104 ? -11.930 -1.886 -0.553 1.00 98.12 104 HIS A CA 1
ATOM 858 C C . HIS A 1 104 ? -10.739 -0.924 -0.591 1.00 98.12 104 HIS A C 1
ATOM 860 O O . HIS A 1 104 ? -10.160 -0.557 0.428 1.00 98.12 104 HIS A O 1
ATOM 866 N N . CYS A 1 105 ? -10.380 -0.503 -1.803 1.00 98.19 105 CYS A N 1
ATOM 867 C CA . CYS A 1 105 ? -9.265 0.402 -2.045 1.00 98.19 105 CYS A CA 1
ATOM 868 C C . CYS A 1 105 ? -9.779 1.828 -2.253 1.00 98.19 105 CYS A C 1
ATOM 870 O O . CYS A 1 105 ? -10.398 2.126 -3.279 1.00 98.19 105 CYS A O 1
ATOM 872 N N . THR A 1 106 ? -9.495 2.734 -1.317 1.00 98.38 106 THR A N 1
ATOM 873 C CA . THR A 1 106 ? -9.920 4.134 -1.451 1.00 98.38 106 THR A CA 1
ATOM 874 C C . THR A 1 106 ? -9.081 4.913 -2.474 1.00 98.38 106 THR A C 1
ATOM 876 O O . THR A 1 106 ? -9.502 5.967 -2.939 1.00 98.38 106 THR A O 1
ATOM 879 N N . ALA A 1 107 ? -7.945 4.369 -2.918 1.00 98.00 107 ALA A N 1
ATOM 880 C CA . ALA A 1 107 ? -7.192 4.902 -4.053 1.00 98.00 107 ALA A CA 1
ATOM 881 C C . ALA A 1 107 ? -7.845 4.562 -5.413 1.00 98.00 107 ALA A C 1
ATOM 883 O O . ALA A 1 107 ? -7.665 5.289 -6.391 1.00 98.00 107 ALA A O 1
ATOM 884 N N . ASP A 1 108 ? -8.619 3.470 -5.497 1.00 97.75 108 ASP A N 1
ATOM 885 C CA . ASP A 1 108 ? -9.314 3.060 -6.731 1.00 97.75 108 ASP A CA 1
ATOM 886 C C . ASP A 1 108 ? -10.593 3.883 -6.954 1.00 97.75 108 ASP A C 1
ATOM 888 O O . ASP A 1 108 ? -10.874 4.328 -8.066 1.00 97.75 108 ASP A O 1
ATOM 892 N N . ILE A 1 109 ? -11.342 4.162 -5.887 1.00 96.81 109 ILE A N 1
ATOM 893 C CA . ILE A 1 109 ? -12.455 5.121 -5.931 1.00 96.81 109 ILE A CA 1
ATOM 894 C C . ILE A 1 109 ? -11.966 6.557 -6.174 1.00 96.81 109 ILE A C 1
ATOM 896 O O . ILE A 1 109 ? -12.622 7.314 -6.890 1.00 96.81 109 ILE A O 1
ATOM 900 N N . ALA A 1 110 ? -10.805 6.929 -5.621 1.00 97.06 110 ALA A N 1
ATOM 901 C CA . ALA A 1 110 ? -10.220 8.252 -5.805 1.00 97.06 110 ALA A CA 1
ATOM 902 C C . ALA A 1 110 ? -9.878 8.526 -7.270 1.00 97.06 110 ALA A C 1
ATOM 904 O O . ALA A 1 110 ? -10.281 9.563 -7.798 1.00 97.06 110 ALA A O 1
ATOM 905 N N . ILE A 1 111 ? -9.219 7.580 -7.951 1.00 96.38 111 ILE A N 1
ATOM 906 C CA . ILE A 1 111 ? -8.886 7.746 -9.370 1.00 96.38 111 ILE A CA 1
ATOM 907 C C . ILE A 1 111 ? -10.142 7.733 -10.241 1.00 96.38 111 ILE A C 1
ATOM 909 O O . ILE A 1 111 ? -10.241 8.538 -11.163 1.00 96.38 111 ILE A O 1
ATOM 913 N N . TRP A 1 112 ? -11.129 6.891 -9.910 1.00 95.94 112 TRP A N 1
ATOM 914 C CA . TRP A 1 112 ? -12.415 6.855 -10.608 1.00 95.94 112 TRP A CA 1
ATOM 915 C C . TRP A 1 112 ? -13.156 8.201 -10.542 1.00 95.94 112 TRP A C 1
ATOM 917 O O . TRP A 1 112 ? -13.787 8.596 -11.518 1.00 95.94 112 TRP A O 1
ATOM 927 N N . TYR A 1 113 ? -13.066 8.913 -9.414 1.00 96.06 113 TYR A N 1
ATOM 928 C CA . TYR A 1 113 ? -13.822 10.149 -9.196 1.00 96.06 113 TYR A CA 1
ATOM 929 C C . TYR A 1 113 ? -13.040 11.432 -9.515 1.00 96.06 113 TYR A C 1
ATOM 931 O O . TYR A 1 113 ? -13.585 12.361 -10.102 1.00 96.06 113 TYR A O 1
ATOM 939 N N . THR A 1 114 ? -11.779 11.513 -9.090 1.00 95.69 114 THR A N 1
ATOM 94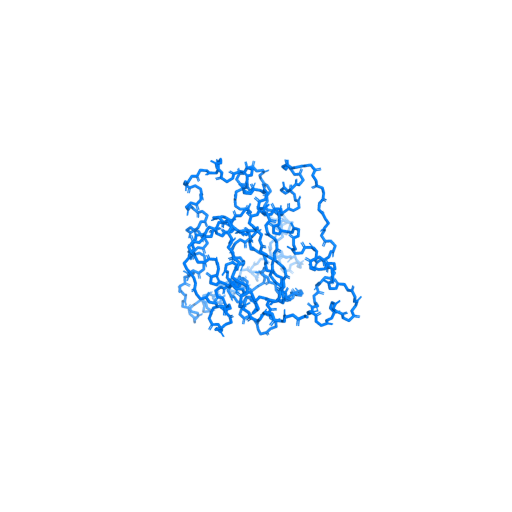0 C CA . THR A 1 114 ? -10.962 12.739 -9.152 1.00 95.69 114 THR A CA 1
ATOM 941 C C . THR A 1 114 ? -9.880 12.702 -10.230 1.00 95.69 114 THR A C 1
ATOM 943 O O . THR A 1 114 ? -9.313 13.741 -10.549 1.00 95.69 114 THR A O 1
ATOM 946 N N . GLY A 1 115 ? -9.542 11.517 -10.751 1.00 96.06 115 GLY A N 1
ATOM 947 C CA . GLY A 1 115 ? -8.360 11.304 -11.592 1.00 96.06 115 GLY A CA 1
ATOM 948 C C . GLY A 1 115 ? -7.035 11.209 -10.821 1.00 96.06 115 GLY A C 1
ATOM 949 O O . GLY A 1 115 ? -6.021 10.840 -11.412 1.00 96.06 115 GLY A O 1
ATOM 950 N N . TYR A 1 116 ? -7.025 11.470 -9.510 1.00 96.44 116 TYR A N 1
ATOM 951 C CA . TYR A 1 116 ? -5.855 11.299 -8.649 1.00 96.44 116 TYR A CA 1
ATOM 952 C C . TYR A 1 116 ? -5.914 9.979 -7.893 1.00 96.44 116 TYR A C 1
ATOM 954 O O . TYR A 1 116 ? -6.968 9.561 -7.418 1.00 96.44 116 TYR A O 1
ATOM 962 N N . ARG A 1 117 ? -4.759 9.320 -7.779 1.00 95.75 117 ARG A N 1
ATOM 963 C CA . ARG A 1 117 ? -4.628 8.068 -7.030 1.00 95.75 117 ARG A CA 1
ATOM 964 C C . ARG A 1 117 ? -4.042 8.264 -5.640 1.00 95.75 117 ARG A C 1
ATOM 966 O O . ARG A 1 117 ? -4.385 7.500 -4.752 1.00 95.75 117 ARG A O 1
ATOM 973 N N . ASP A 1 118 ? -3.109 9.199 -5.476 1.00 95.31 118 ASP A N 1
ATOM 974 C CA . ASP A 1 118 ? -2.424 9.385 -4.202 1.00 95.31 118 ASP A CA 1
ATOM 975 C C . ASP A 1 118 ? -3.263 10.202 -3.217 1.00 95.31 118 ASP A C 1
ATOM 977 O O . ASP A 1 118 ? -4.041 11.079 -3.612 1.00 95.31 118 ASP A O 1
ATOM 981 N N . LEU A 1 119 ? -3.063 9.928 -1.927 1.00 95.81 119 LEU A N 1
ATOM 982 C CA . LEU A 1 119 ? -3.878 10.489 -0.852 1.00 95.81 119 LEU A CA 1
ATOM 983 C C . LEU A 1 119 ? -3.827 12.013 -0.840 1.00 95.81 119 LEU A C 1
ATOM 985 O O . LEU A 1 119 ? -4.863 12.664 -0.761 1.00 95.81 119 LEU A O 1
ATOM 989 N N . LEU A 1 120 ? -2.627 12.575 -0.994 1.00 95.31 120 LEU A N 1
ATOM 990 C CA . LEU A 1 120 ? -2.386 14.014 -0.963 1.00 95.31 120 LEU A CA 1
ATOM 991 C C . LEU A 1 120 ? -3.212 14.756 -2.020 1.00 95.31 120 LEU A C 1
ATOM 993 O O . LEU A 1 120 ? -3.975 1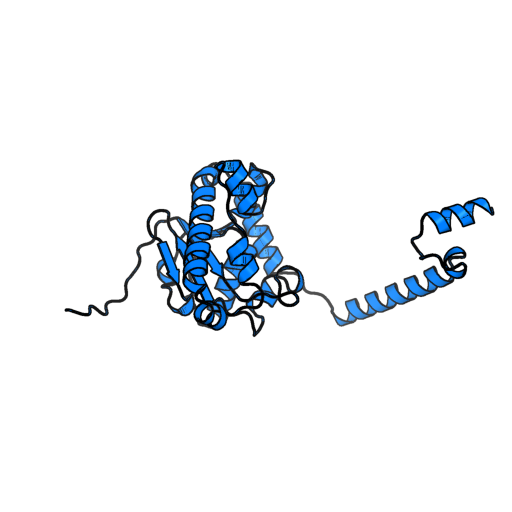5.660 -1.679 1.00 95.31 120 LEU A O 1
ATOM 997 N N . ASN A 1 121 ? -3.101 14.355 -3.289 1.00 96.75 121 ASN A N 1
ATOM 998 C CA . ASN A 1 121 ? -3.848 15.014 -4.361 1.00 96.75 121 ASN A CA 1
ATOM 999 C C . ASN A 1 121 ? -5.354 14.735 -4.264 1.00 96.75 121 ASN A C 1
ATOM 1001 O O . ASN A 1 121 ? -6.163 15.619 -4.542 1.00 96.75 121 ASN A O 1
ATOM 1005 N N . THR A 1 122 ? -5.743 13.540 -3.811 1.00 97.44 122 THR A N 1
ATOM 1006 C CA . THR A 1 122 ? -7.153 13.184 -3.597 1.00 97.44 122 THR A CA 1
ATOM 1007 C C . THR A 1 122 ? -7.796 14.058 -2.524 1.00 97.44 122 THR A C 1
ATOM 1009 O O . THR A 1 122 ? -8.888 14.592 -2.726 1.00 97.44 122 THR A O 1
ATOM 1012 N N . VAL A 1 123 ? -7.125 14.231 -1.382 1.00 97.62 123 VAL A N 1
ATOM 1013 C CA . VAL A 1 123 ? -7.646 15.026 -0.267 1.00 97.62 123 VAL A CA 1
ATOM 1014 C C . VAL A 1 123 ? -7.703 16.504 -0.637 1.00 97.62 123 VAL A C 1
ATOM 1016 O O . VAL A 1 123 ? -8.722 17.151 -0.381 1.00 97.62 123 VAL A O 1
ATOM 1019 N N . GLN A 1 124 ? -6.690 17.015 -1.339 1.00 97.44 124 GLN A N 1
ATOM 1020 C CA . GLN A 1 124 ? -6.726 18.371 -1.880 1.00 97.44 124 GLN A CA 1
ATOM 1021 C C . GLN A 1 124 ? -7.907 18.562 -2.845 1.00 97.44 124 GLN A C 1
ATOM 1023 O O . GLN A 1 124 ? -8.644 19.538 -2.723 1.00 97.44 124 GLN A O 1
ATOM 1028 N N . ALA A 1 125 ? -8.127 17.627 -3.774 1.00 97.19 125 ALA A N 1
ATOM 1029 C CA . ALA A 1 125 ? -9.193 17.728 -4.770 1.00 97.19 125 ALA A CA 1
ATOM 1030 C C . ALA A 1 125 ? -10.605 17.621 -4.165 1.00 97.19 125 ALA A C 1
ATOM 1032 O O . ALA A 1 125 ? -11.521 18.311 -4.609 1.00 97.19 125 ALA A O 1
ATOM 1033 N N . LEU A 1 126 ? -10.805 16.762 -3.158 1.00 97.06 126 LEU A N 1
ATOM 1034 C CA . LEU A 1 126 ? -12.125 16.525 -2.561 1.00 97.06 126 LEU A CA 1
ATOM 1035 C C . LEU A 1 126 ? -12.468 17.494 -1.428 1.00 97.06 126 LEU A C 1
ATOM 1037 O O . LEU A 1 126 ? -13.637 17.858 -1.267 1.00 97.06 126 LEU A O 1
ATOM 1041 N N . PHE A 1 127 ? -11.480 17.875 -0.621 1.00 97.44 127 PHE A N 1
ATOM 1042 C CA . PHE A 1 127 ? -11.693 18.597 0.635 1.00 97.44 127 PHE A CA 1
ATOM 1043 C C . PHE A 1 127 ? -10.992 19.958 0.681 1.00 97.44 127 PHE A C 1
ATOM 1045 O O . PHE A 1 127 ? -11.195 20.692 1.643 1.00 97.44 127 PHE A O 1
ATOM 1052 N N . GLY A 1 128 ? -10.187 20.312 -0.328 1.00 96.94 128 GLY A N 1
ATOM 1053 C CA . GLY A 1 128 ? -9.418 21.561 -0.335 1.00 96.94 128 GLY A CA 1
ATOM 1054 C C . GLY A 1 128 ? -8.340 21.617 0.750 1.00 96.94 128 GLY A C 1
ATOM 1055 O O . GLY A 1 128 ? -7.895 22.707 1.100 1.00 96.94 128 GLY A O 1
ATOM 1056 N N . TYR A 1 129 ? -7.959 20.463 1.307 1.00 95.44 129 TYR A N 1
ATOM 1057 C CA . TYR A 1 129 ? -7.037 20.356 2.432 1.00 95.44 129 TYR A CA 1
ATOM 1058 C C . TYR A 1 129 ? -5.672 19.828 1.982 1.00 95.44 129 TYR A C 1
ATOM 1060 O O . TYR A 1 129 ? -5.588 18.791 1.321 1.00 95.44 129 TYR A O 1
ATOM 1068 N N . GLY A 1 130 ? -4.604 20.522 2.377 1.00 91.94 130 GLY A N 1
ATOM 1069 C CA . GLY A 1 130 ? -3.231 20.122 2.085 1.00 91.94 130 GLY A CA 1
ATOM 1070 C C . GLY A 1 130 ? -2.688 19.145 3.126 1.00 91.94 130 GLY A C 1
ATOM 1071 O O . GLY A 1 130 ? -2.706 19.433 4.319 1.00 91.94 130 GLY A O 1
ATOM 1072 N N . ILE A 1 131 ? -2.165 18.007 2.670 1.00 90.25 131 ILE A N 1
ATOM 1073 C CA . ILE A 1 131 ? -1.442 17.033 3.504 1.00 90.25 131 ILE A CA 1
ATOM 1074 C C . ILE A 1 131 ? 0.066 17.220 3.284 1.00 90.25 131 ILE A C 1
ATOM 1076 O O . ILE A 1 131 ? 0.491 17.583 2.191 1.00 90.25 131 ILE A O 1
ATOM 1080 N N . SER A 1 132 ? 0.893 16.975 4.302 1.00 89.88 132 SER A N 1
ATOM 1081 C CA . SER A 1 132 ? 2.355 16.967 4.156 1.00 89.88 132 SER A CA 1
ATOM 1082 C C . SER A 1 132 ? 2.882 15.550 3.918 1.00 89.88 132 SER A C 1
ATOM 1084 O O . SER A 1 132 ? 2.463 14.614 4.589 1.00 89.88 132 SER A O 1
ATOM 1086 N N . LYS A 1 133 ? 3.848 15.395 3.002 1.00 88.06 133 LYS A N 1
ATOM 1087 C CA . LYS A 1 133 ? 4.583 14.130 2.776 1.00 88.06 133 LYS A CA 1
ATOM 1088 C C . LYS A 1 133 ? 5.868 14.022 3.609 1.00 88.06 133 LYS A C 1
ATOM 1090 O O . LYS A 1 133 ? 6.603 13.050 3.457 1.00 88.06 133 LYS A O 1
ATOM 1095 N N . GLN A 1 134 ? 6.149 15.013 4.458 1.00 92.88 134 GLN A N 1
ATOM 1096 C CA . GLN A 1 134 ? 7.444 15.152 5.123 1.00 92.88 134 GLN A CA 1
ATOM 1097 C C . GLN A 1 134 ? 7.741 13.987 6.075 1.00 92.88 134 GLN A C 1
ATOM 1099 O O . GLN A 1 134 ? 8.774 13.351 5.925 1.00 92.88 134 GLN A O 1
ATOM 1104 N N . VAL A 1 135 ? 6.800 13.624 6.955 1.00 92.69 135 VAL A N 1
ATOM 1105 C CA . VAL A 1 135 ? 6.989 12.527 7.929 1.00 92.69 135 VAL A CA 1
ATOM 1106 C C . VAL A 1 135 ? 7.324 11.207 7.227 1.00 92.69 135 VAL A C 1
ATOM 1108 O O . VAL A 1 135 ? 8.285 10.529 7.585 1.00 92.69 135 VAL A O 1
ATOM 1111 N N . ARG A 1 136 ? 6.595 10.880 6.152 1.00 89.69 136 ARG A N 1
ATOM 1112 C CA . ARG A 1 136 ? 6.875 9.697 5.331 1.00 89.69 136 ARG A CA 1
ATOM 1113 C C . ARG A 1 136 ? 8.259 9.753 4.688 1.00 89.69 136 ARG A C 1
ATOM 1115 O O . ARG A 1 136 ? 8.947 8.733 4.648 1.00 89.69 136 ARG A O 1
ATOM 1122 N N . ALA A 1 137 ? 8.647 10.905 4.143 1.00 92.88 137 ALA A N 1
ATOM 1123 C CA . ALA A 1 137 ? 9.955 11.085 3.519 1.00 92.88 137 ALA A CA 1
ATOM 1124 C C . ALA A 1 137 ? 11.091 10.927 4.542 1.00 92.88 137 ALA A C 1
ATOM 1126 O O . ALA A 1 137 ? 12.081 10.257 4.252 1.00 92.88 137 ALA A O 1
ATOM 1127 N N . ASP A 1 138 ? 10.905 11.462 5.747 1.00 93.31 138 ASP A N 1
ATOM 1128 C CA . ASP A 1 138 ? 11.880 11.401 6.836 1.00 93.31 138 ASP A CA 1
ATOM 1129 C C . ASP A 1 138 ? 12.019 10.000 7.437 1.00 93.31 138 ASP A C 1
ATOM 1131 O O . ASP A 1 138 ? 13.077 9.676 7.974 1.00 93.31 138 ASP A O 1
ATOM 1135 N N . ALA A 1 139 ? 10.994 9.151 7.313 1.00 93.94 139 ALA A N 1
ATOM 1136 C CA . ALA A 1 139 ? 11.025 7.751 7.735 1.00 93.94 139 ALA A CA 1
ATOM 1137 C C . ALA A 1 139 ? 11.794 6.824 6.771 1.00 93.94 139 ALA A C 1
ATOM 1139 O O . ALA A 1 139 ? 11.989 5.642 7.064 1.00 93.94 139 ALA A O 1
ATOM 1140 N N . LYS A 1 140 ? 12.239 7.325 5.610 1.00 96.19 140 LYS A N 1
ATOM 1141 C CA . LYS A 1 140 ? 12.978 6.521 4.632 1.00 96.19 140 LYS A CA 1
ATOM 1142 C C . LYS A 1 140 ? 14.268 5.968 5.241 1.00 96.19 140 LYS A C 1
ATOM 1144 O O . LYS A 1 140 ? 15.107 6.711 5.740 1.00 96.19 140 LYS A O 1
ATOM 1149 N N . GLY A 1 141 ? 14.446 4.656 5.130 1.00 96.25 141 GLY A N 1
ATOM 1150 C CA . GLY A 1 141 ? 15.610 3.939 5.637 1.00 96.25 141 GLY A CA 1
ATOM 1151 C C . GLY A 1 141 ? 15.625 3.752 7.153 1.00 96.25 141 GLY A C 1
ATOM 1152 O O . GLY A 1 141 ? 16.643 3.294 7.664 1.00 96.25 141 GLY A O 1
ATOM 1153 N N . LYS A 1 142 ? 14.528 4.064 7.857 1.00 95.12 142 LYS A N 1
ATOM 1154 C CA . LYS A 1 142 ? 14.438 4.003 9.321 1.00 95.12 142 LYS A CA 1
ATOM 1155 C C . LYS A 1 142 ? 13.517 2.885 9.790 1.00 95.12 142 LYS A C 1
ATOM 1157 O O . LYS A 1 142 ? 12.458 2.635 9.215 1.00 95.12 142 LYS A O 1
ATOM 1162 N N . GLN A 1 143 ? 13.932 2.208 10.851 1.00 94.19 143 GLN A N 1
ATOM 1163 C CA . GLN A 1 143 ? 13.092 1.323 11.647 1.00 94.19 143 GLN A CA 1
ATOM 1164 C C . GLN A 1 143 ? 12.454 2.107 12.798 1.00 94.19 143 GLN A C 1
ATOM 1166 O O . GLN A 1 143 ? 12.853 3.226 13.118 1.00 94.19 143 GLN A O 1
ATOM 1171 N N . ARG A 1 144 ? 11.494 1.486 13.489 1.00 93.50 144 ARG A N 1
ATOM 1172 C CA . ARG A 1 144 ? 10.883 2.065 14.695 1.00 93.50 144 ARG A CA 1
ATOM 1173 C C . ARG A 1 144 ? 11.912 2.540 15.726 1.00 93.50 144 ARG A C 1
ATOM 1175 O O . ARG A 1 144 ? 11.750 3.627 16.261 1.00 93.50 144 ARG A O 1
ATOM 1182 N N . SER A 1 145 ? 12.947 1.743 15.997 1.00 94.69 145 SER A N 1
ATOM 1183 C CA . SER A 1 145 ? 13.987 2.094 16.973 1.00 94.69 145 SER A CA 1
ATOM 1184 C C . SER A 1 145 ? 14.719 3.383 16.611 1.00 94.69 145 SER A C 1
ATOM 1186 O O . SER A 1 145 ? 15.087 4.143 17.500 1.00 94.69 145 SER A O 1
ATOM 1188 N N . ASP A 1 146 ? 14.903 3.638 15.316 1.00 95.50 146 ASP A N 1
ATOM 1189 C CA . ASP A 1 146 ? 15.567 4.844 14.826 1.00 95.50 146 ASP A CA 1
ATOM 1190 C C . ASP A 1 146 ? 14.648 6.059 15.020 1.00 95.50 146 ASP A C 1
ATOM 1192 O O . ASP A 1 146 ? 15.076 7.082 15.543 1.00 95.50 146 ASP A O 1
ATOM 1196 N N . LEU A 1 147 ? 13.355 5.915 14.699 1.00 94.62 147 LEU A N 1
ATOM 1197 C CA . LEU A 1 147 ? 12.346 6.960 14.919 1.00 94.62 147 LEU A CA 1
ATOM 1198 C C . LEU A 1 147 ? 12.170 7.303 16.409 1.00 94.62 147 LEU A C 1
ATOM 1200 O O . LEU A 1 147 ? 12.007 8.469 16.765 1.00 94.62 147 LEU A O 1
ATOM 1204 N N . GLU A 1 148 ? 12.212 6.300 17.291 1.00 94.62 148 GLU A N 1
ATOM 1205 C CA . GLU A 1 148 ? 12.177 6.499 18.746 1.00 94.62 148 GLU A CA 1
ATOM 1206 C C . GLU A 1 148 ? 13.440 7.219 19.241 1.00 94.62 148 GLU A C 1
ATOM 1208 O O . GLU A 1 148 ? 13.334 8.165 20.020 1.00 94.62 148 GLU A O 1
ATOM 1213 N N . ALA A 1 149 ? 14.624 6.823 18.761 1.00 96.12 149 ALA A N 1
ATOM 1214 C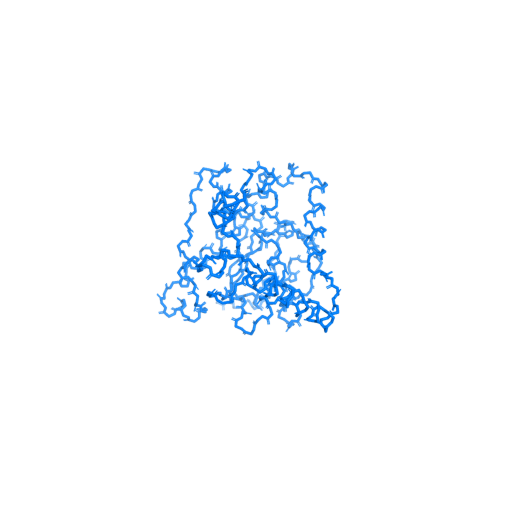 CA . ALA A 1 149 ? 15.891 7.451 19.135 1.00 96.12 149 ALA A CA 1
ATOM 1215 C C . ALA A 1 149 ? 15.997 8.914 18.668 1.00 96.12 149 ALA A C 1
ATOM 1217 O O . ALA A 1 149 ? 16.581 9.745 19.361 1.00 96.12 149 ALA A O 1
ATOM 1218 N N . GLU A 1 150 ? 15.414 9.236 17.514 1.00 95.19 150 GLU A N 1
ATOM 1219 C CA . GLU A 1 150 ? 15.361 10.592 16.960 1.00 95.19 150 GLU A CA 1
ATOM 1220 C C . GLU A 1 150 ? 14.233 11.456 17.553 1.00 95.19 150 GLU A C 1
ATOM 1222 O O . GLU A 1 150 ? 14.160 12.649 17.264 1.00 95.19 150 GLU A O 1
ATOM 1227 N N . GLY A 1 151 ? 13.338 10.875 18.361 1.00 94.75 151 GLY A N 1
ATOM 1228 C CA . GLY A 1 151 ? 12.180 11.575 18.922 1.00 94.75 151 GLY A CA 1
ATOM 1229 C C . GLY A 1 151 ? 11.067 11.883 17.911 1.00 94.75 151 GLY A C 1
ATOM 1230 O O . GLY A 1 151 ? 10.178 12.673 18.215 1.00 94.75 151 GLY A O 1
ATOM 1231 N N . SER A 1 152 ? 11.086 11.264 16.726 1.00 95.00 152 SER A N 1
ATOM 1232 C CA . SER A 1 152 ? 10.095 11.459 15.652 1.00 95.00 152 SER A CA 1
ATOM 1233 C C . SER A 1 152 ? 8.969 10.415 15.657 1.00 95.00 152 SER A C 1
ATOM 1235 O O . SER A 1 152 ? 8.056 10.460 14.830 1.00 95.00 152 SER A O 1
ATOM 1237 N N . TRP A 1 153 ? 8.992 9.475 16.608 1.00 95.38 153 TRP A N 1
ATOM 1238 C CA . TRP A 1 153 ? 7.987 8.418 16.721 1.00 95.38 153 TRP A CA 1
ATOM 1239 C C . TRP A 1 153 ? 6.556 8.950 16.890 1.00 95.38 153 TRP A C 1
ATOM 1241 O O . TRP A 1 153 ? 5.647 8.479 16.209 1.00 95.38 153 TRP A O 1
ATOM 1251 N N . ASP A 1 154 ? 6.348 9.960 17.736 1.00 96.06 154 ASP A N 1
ATOM 1252 C CA . ASP A 1 154 ? 5.012 10.521 17.970 1.00 96.06 154 ASP A CA 1
ATOM 1253 C C . ASP A 1 154 ? 4.452 11.226 16.724 1.00 96.06 154 ASP A C 1
ATOM 1255 O O . ASP A 1 154 ? 3.248 11.164 16.463 1.00 96.06 154 ASP A O 1
ATOM 1259 N N . ASP A 1 155 ? 5.316 11.846 15.912 1.00 95.69 155 ASP A N 1
ATOM 1260 C CA . ASP A 1 155 ? 4.932 12.405 14.612 1.00 95.69 155 ASP A CA 1
ATOM 1261 C C . ASP A 1 155 ? 4.511 11.306 13.635 1.00 95.69 155 ASP A C 1
ATOM 1263 O O . ASP A 1 155 ? 3.502 11.462 12.945 1.00 95.69 155 ASP A O 1
ATOM 1267 N N . MET A 1 156 ? 5.224 10.175 13.622 1.00 96.25 156 MET A N 1
ATOM 1268 C CA . MET A 1 156 ? 4.874 9.009 12.808 1.00 96.25 156 MET A CA 1
ATOM 1269 C C . MET A 1 156 ? 3.532 8.390 13.229 1.00 96.25 156 MET A C 1
ATOM 1271 O O . MET A 1 156 ? 2.707 8.063 12.377 1.00 96.25 156 MET A O 1
ATOM 1275 N N . VAL A 1 157 ? 3.274 8.285 14.538 1.00 96.94 157 VAL A N 1
ATOM 1276 C CA . VAL A 1 157 ? 1.990 7.807 15.084 1.00 96.94 157 VAL A CA 1
ATOM 1277 C C . VAL A 1 157 ? 0.838 8.712 14.651 1.00 96.94 157 VAL A C 1
ATOM 1279 O O . VAL A 1 157 ? -0.209 8.228 14.215 1.00 96.94 157 VAL A O 1
ATOM 1282 N N . ARG A 1 158 ? 1.029 10.032 14.736 1.00 96.94 158 ARG A N 1
ATOM 1283 C CA . ARG A 1 158 ? 0.029 11.012 14.296 1.00 96.94 158 ARG A CA 1
ATOM 1284 C C . ARG A 1 158 ? -0.217 10.933 12.791 1.00 96.94 158 ARG A C 1
ATOM 1286 O O . ARG A 1 158 ? -1.372 10.877 12.379 1.00 96.94 158 ARG A O 1
ATOM 1293 N N . TYR A 1 159 ? 0.857 10.884 12.004 1.00 96.06 159 TYR A N 1
ATOM 1294 C CA . TYR A 1 159 ? 0.816 10.768 10.547 1.00 96.06 159 TYR A CA 1
ATOM 1295 C C . TYR A 1 159 ? 0.012 9.538 10.101 1.00 96.06 159 TYR A C 1
ATOM 1297 O O . TYR A 1 159 ? -0.972 9.688 9.380 1.00 96.06 159 TYR A O 1
ATOM 1305 N N . ALA A 1 160 ? 0.342 8.349 10.615 1.00 96.31 160 ALA A N 1
ATOM 1306 C CA . ALA A 1 160 ? -0.370 7.118 10.267 1.00 96.31 160 ALA A CA 1
ATOM 1307 C C . ALA A 1 160 ? -1.848 7.159 10.691 1.00 96.31 160 ALA A C 1
ATOM 1309 O O . ALA A 1 160 ? -2.736 6.688 9.978 1.00 96.31 160 ALA A O 1
ATOM 1310 N N . GLY A 1 161 ? -2.142 7.742 11.859 1.00 97.62 161 GLY A N 1
ATOM 1311 C CA . GLY A 1 161 ? -3.518 7.940 12.311 1.00 97.62 161 GLY A CA 1
ATOM 1312 C C . GLY A 1 161 ? -4.326 8.853 11.385 1.00 97.62 161 GLY A C 1
ATOM 1313 O O . GLY A 1 161 ? -5.505 8.594 11.140 1.00 97.62 161 GLY A O 1
ATOM 1314 N N . ASP A 1 162 ? -3.709 9.910 10.858 1.00 97.19 162 ASP A N 1
ATOM 1315 C CA . ASP A 1 162 ? -4.362 10.830 9.928 1.00 97.19 162 ASP A CA 1
ATOM 1316 C C . ASP A 1 162 ? -4.569 10.209 8.538 1.00 97.19 162 ASP A C 1
ATOM 1318 O O . ASP A 1 162 ? -5.631 10.426 7.947 1.00 97.19 162 ASP A O 1
ATOM 1322 N N . ASP A 1 163 ? -3.648 9.371 8.054 1.00 96.88 163 ASP A N 1
ATOM 1323 C CA . ASP A 1 163 ? -3.812 8.640 6.788 1.00 96.88 163 ASP A CA 1
ATOM 1324 C C . ASP A 1 163 ? -5.034 7.696 6.831 1.00 96.88 163 ASP A C 1
ATOM 1326 O O . ASP A 1 163 ? -5.875 7.725 5.921 1.00 96.88 163 ASP A O 1
ATOM 1330 N N . ALA A 1 164 ? -5.242 6.959 7.933 1.00 98.12 164 ALA A N 1
ATOM 1331 C CA . ALA A 1 164 ? -6.450 6.146 8.129 1.00 98.12 164 ALA A CA 1
ATOM 1332 C C . ALA A 1 164 ? -7.738 6.990 8.197 1.00 98.12 164 ALA A C 1
ATOM 1334 O O . ALA A 1 164 ? -8.752 6.629 7.588 1.00 98.12 164 ALA A O 1
ATOM 1335 N N . LYS A 1 165 ? -7.714 8.149 8.872 1.00 98.56 165 LYS A N 1
ATOM 1336 C CA . LYS A 1 165 ? -8.870 9.068 8.903 1.00 98.56 165 LYS A CA 1
ATOM 1337 C C . LYS A 1 165 ? -9.213 9.595 7.518 1.00 98.56 165 LYS A C 1
ATOM 1339 O O . LYS A 1 165 ? -10.389 9.644 7.158 1.00 98.56 165 LYS A O 1
ATOM 1344 N N . TRP A 1 166 ? -8.219 10.008 6.733 1.00 98.38 166 TRP A N 1
ATOM 1345 C CA . TRP A 1 166 ? -8.457 10.511 5.382 1.00 98.38 166 TRP A CA 1
ATOM 1346 C C . TRP A 1 166 ? -8.940 9.414 4.440 1.00 98.38 166 TRP A C 1
ATOM 1348 O O . TRP A 1 166 ? -9.874 9.652 3.673 1.00 98.38 166 TRP A O 1
ATOM 1358 N N . CYS A 1 167 ? -8.388 8.204 4.553 1.00 98.25 167 CYS A N 1
ATOM 1359 C CA . CYS A 1 167 ? -8.905 7.019 3.875 1.00 98.25 167 CYS A CA 1
ATOM 1360 C C . CYS A 1 167 ? -10.405 6.827 4.162 1.00 98.25 167 CYS A C 1
ATOM 1362 O O . CYS A 1 167 ? -11.208 6.740 3.228 1.00 98.25 167 CYS A O 1
ATOM 1364 N N . TRP A 1 168 ? -10.799 6.841 5.439 1.00 98.69 168 TRP A N 1
ATOM 1365 C CA . TRP A 1 168 ? -12.198 6.695 5.836 1.00 98.69 168 TRP A CA 1
ATOM 1366 C C . TRP A 1 168 ? -13.078 7.843 5.318 1.00 98.69 168 TRP A C 1
ATOM 1368 O O . TRP A 1 168 ? -14.123 7.584 4.732 1.00 98.69 168 TRP A O 1
ATOM 1378 N N . LYS A 1 169 ? -12.635 9.105 5.421 1.00 98.50 169 LYS A N 1
ATOM 1379 C CA . LYS A 1 169 ? -13.378 10.277 4.907 1.00 98.50 169 LYS A CA 1
ATOM 1380 C C . LYS A 1 169 ? -13.607 10.227 3.396 1.00 98.50 169 LYS A C 1
ATOM 1382 O O . LYS A 1 169 ? -14.663 10.635 2.910 1.00 98.50 169 LYS A O 1
ATOM 1387 N N . ILE A 1 170 ? -12.633 9.730 2.629 1.00 98.44 170 ILE A N 1
ATOM 1388 C CA . ILE A 1 170 ? -12.805 9.503 1.186 1.00 98.44 170 ILE A CA 1
ATOM 1389 C C . ILE A 1 170 ? -13.931 8.492 0.955 1.00 98.44 170 ILE A C 1
ATOM 1391 O O . ILE A 1 170 ? -14.802 8.720 0.111 1.00 98.44 170 ILE A O 1
ATOM 1395 N N . TRP A 1 171 ? -13.937 7.396 1.715 1.00 98.44 171 TRP A N 1
ATOM 1396 C CA . TRP A 1 171 ? -14.986 6.387 1.621 1.00 98.44 171 TRP A CA 1
ATOM 1397 C C . TRP A 1 171 ? -16.352 6.902 2.068 1.00 98.44 171 TRP A C 1
ATOM 1399 O O . TRP A 1 171 ? -17.333 6.668 1.374 1.00 98.44 171 TRP A O 1
ATOM 1409 N N . GLU A 1 172 ? -16.437 7.636 3.171 1.00 98.31 172 GLU A N 1
ATOM 1410 C CA . GLU A 1 172 ? -17.682 8.256 3.627 1.00 98.31 172 GLU A CA 1
ATOM 1411 C C . GLU A 1 172 ? -18.292 9.130 2.521 1.00 98.31 172 GLU A C 1
ATOM 1413 O O . GLU A 1 172 ? -19.479 9.030 2.205 1.00 98.31 172 GLU A O 1
ATOM 1418 N N . ARG A 1 173 ? -17.458 9.940 1.858 1.00 97.62 173 ARG A N 1
ATOM 1419 C CA . ARG A 1 173 ? -17.913 10.863 0.816 1.00 97.62 173 ARG A CA 1
ATOM 1420 C C . ARG A 1 173 ? -18.313 10.176 -0.488 1.00 97.62 173 ARG A C 1
ATOM 1422 O O . ARG A 1 173 ? -19.228 10.647 -1.171 1.00 97.62 173 ARG A O 1
ATOM 1429 N N . LEU A 1 174 ? -17.590 9.131 -0.886 1.00 97.62 174 LEU A N 1
ATOM 1430 C CA . LEU A 1 174 ? -17.690 8.569 -2.234 1.00 97.62 174 LEU A CA 1
ATOM 1431 C C . LEU A 1 174 ? -18.190 7.121 -2.271 1.00 97.62 174 LEU A C 1
ATOM 1433 O O . LEU A 1 174 ? -18.714 6.701 -3.298 1.00 97.62 174 LEU A O 1
ATOM 1437 N N . GLY A 1 175 ? -18.048 6.343 -1.203 1.00 95.81 175 GLY A N 1
ATOM 1438 C CA . GLY A 1 175 ? -18.252 4.889 -1.182 1.00 95.81 175 GLY A CA 1
ATOM 1439 C C . GLY A 1 175 ? -19.656 4.449 -1.600 1.00 95.81 175 GLY A C 1
ATOM 1440 O O . GLY A 1 175 ? -19.813 3.430 -2.275 1.00 95.81 175 GLY A O 1
ATOM 1441 N N . THR A 1 176 ? -20.677 5.247 -1.281 1.00 95.44 176 THR A N 1
ATOM 1442 C CA . THR A 1 176 ? -22.066 5.037 -1.734 1.00 95.44 176 THR A CA 1
ATOM 1443 C C . THR A 1 176 ? -22.294 5.441 -3.193 1.00 95.44 176 THR A C 1
ATOM 1445 O O . THR A 1 176 ? -23.211 4.938 -3.834 1.00 95.44 176 THR A O 1
ATOM 1448 N N . ARG A 1 177 ? -21.448 6.322 -3.740 1.00 96.25 177 ARG A N 1
ATOM 1449 C CA . ARG A 1 177 ? -21.480 6.787 -5.137 1.00 96.25 177 ARG A CA 1
ATOM 1450 C C . ARG A 1 177 ? -20.657 5.900 -6.067 1.00 96.25 177 ARG A C 1
ATOM 1452 O O . ARG A 1 177 ? -20.850 5.958 -7.277 1.00 96.25 177 ARG A O 1
ATOM 1459 N N . TRP A 1 178 ? -19.735 5.109 -5.520 1.00 96.75 178 TRP A N 1
ATOM 1460 C CA . TRP A 1 178 ? -18.883 4.220 -6.297 1.00 96.75 178 TRP A CA 1
ATOM 1461 C C . TRP A 1 178 ? -19.691 3.029 -6.817 1.00 96.75 178 TRP A C 1
ATOM 1463 O O . TRP A 1 178 ? -20.199 2.249 -6.004 1.00 96.75 178 TRP A O 1
ATOM 1473 N N . PRO A 1 179 ? -19.832 2.857 -8.144 1.00 96.31 179 PRO A N 1
ATOM 1474 C CA . PRO A 1 179 ? -20.669 1.801 -8.687 1.00 96.31 179 PRO A CA 1
ATOM 1475 C C . PRO A 1 179 ? -20.187 0.414 -8.254 1.00 96.31 179 PRO A C 1
ATOM 1477 O O . PRO A 1 179 ? -18.995 0.111 -8.310 1.00 96.31 179 PRO A O 1
ATOM 1480 N N . GLU A 1 180 ? -21.120 -0.476 -7.913 1.00 95.62 180 GLU A N 1
ATOM 1481 C CA . GLU A 1 180 ? -20.800 -1.847 -7.482 1.00 95.62 180 GLU A CA 1
ATOM 1482 C C . GLU A 1 180 ? -19.967 -2.623 -8.511 1.00 95.62 180 GLU A C 1
ATOM 1484 O O . GLU A 1 180 ? -19.134 -3.457 -8.159 1.00 95.62 180 GLU A O 1
ATOM 1489 N N . ARG A 1 181 ? -20.145 -2.331 -9.805 1.00 96.62 181 ARG A N 1
ATOM 1490 C CA . ARG A 1 181 ? -19.308 -2.905 -10.864 1.00 96.62 181 ARG A CA 1
ATOM 1491 C C . ARG A 1 181 ? -17.837 -2.512 -10.704 1.00 96.62 181 ARG A C 1
ATOM 1493 O O . ARG A 1 181 ? -16.985 -3.388 -10.807 1.00 96.62 181 ARG A O 1
ATOM 1500 N N . GLU A 1 182 ? -17.554 -1.247 -10.418 1.00 96.81 182 GLU A N 1
ATOM 1501 C CA . GLU A 1 182 ? -16.189 -0.743 -10.239 1.00 96.81 182 GLU A CA 1
ATOM 1502 C C . GLU A 1 182 ? -15.559 -1.281 -8.947 1.00 96.81 182 GLU A C 1
ATOM 1504 O O . GLU A 1 182 ? -14.409 -1.719 -8.965 1.00 96.81 182 GLU A O 1
ATOM 1509 N N . LYS A 1 183 ? -16.338 -1.385 -7.856 1.00 95.62 183 LYS A N 1
ATOM 1510 C CA . LYS A 1 183 ? -15.908 -2.069 -6.620 1.00 95.62 183 LYS A CA 1
ATOM 1511 C C . LYS A 1 183 ? -15.457 -3.502 -6.893 1.00 95.62 183 LYS A C 1
ATOM 1513 O O . LYS A 1 183 ? -14.395 -3.918 -6.434 1.00 95.62 183 LYS A O 1
ATOM 1518 N N . ARG A 1 184 ? -16.252 -4.260 -7.658 1.00 95.81 184 ARG A N 1
ATOM 1519 C CA . ARG A 1 184 ? -15.919 -5.644 -8.028 1.00 95.81 184 ARG A CA 1
ATOM 1520 C C . ARG A 1 184 ? -14.675 -5.727 -8.907 1.00 95.81 184 ARG A C 1
ATOM 1522 O O . ARG A 1 184 ? -13.852 -6.601 -8.671 1.00 95.81 184 ARG A O 1
ATOM 1529 N N . ILE A 1 185 ? -14.527 -4.835 -9.889 1.00 96.19 185 ILE A N 1
ATOM 1530 C CA . ILE A 1 185 ? -13.342 -4.795 -10.763 1.00 96.19 185 ILE A CA 1
ATOM 1531 C C . ILE A 1 185 ? -12.081 -4.487 -9.947 1.00 96.19 185 ILE A C 1
ATOM 1533 O O . ILE A 1 185 ? -11.074 -5.167 -10.121 1.00 96.19 185 ILE A O 1
ATOM 1537 N N . SER A 1 186 ? -12.145 -3.518 -9.029 1.00 96.56 186 SER A N 1
ATOM 1538 C CA . SER A 1 186 ? -11.046 -3.181 -8.113 1.00 96.56 186 SER A CA 1
ATOM 1539 C C . SER A 1 186 ? -10.578 -4.399 -7.309 1.00 96.56 186 SER A C 1
ATOM 1541 O O . SER A 1 186 ? -9.388 -4.722 -7.304 1.00 96.56 186 SER A O 1
ATOM 1543 N N . VAL A 1 187 ? -11.515 -5.117 -6.680 1.00 95.44 187 VAL A N 1
ATOM 1544 C CA . VAL A 1 187 ? -11.207 -6.327 -5.901 1.00 95.44 187 VAL A CA 1
ATOM 1545 C C . VAL A 1 187 ? -10.640 -7.425 -6.798 1.00 95.44 187 VAL A C 1
ATOM 1547 O O . VAL A 1 187 ? -9.544 -7.916 -6.536 1.00 95.44 187 VAL A O 1
ATOM 1550 N N . LEU A 1 188 ? -11.321 -7.748 -7.901 1.00 96.06 188 LEU A N 1
ATOM 1551 C CA . LEU A 1 188 ? -10.905 -8.815 -8.811 1.00 96.06 188 LEU A CA 1
ATOM 1552 C C . LEU A 1 188 ? -9.504 -8.566 -9.378 1.00 96.06 188 LEU A C 1
ATOM 1554 O O . LEU A 1 188 ? -8.685 -9.479 -9.407 1.00 96.06 188 LEU A O 1
ATOM 1558 N N . ASN A 1 189 ? -9.201 -7.342 -9.811 1.00 94.62 189 ASN A N 1
ATOM 1559 C CA . ASN A 1 189 ? -7.884 -7.013 -10.354 1.00 94.62 189 ASN A CA 1
ATOM 1560 C C . ASN A 1 189 ? -6.781 -7.181 -9.307 1.00 94.62 189 ASN A C 1
ATOM 1562 O O . ASN A 1 189 ? -5.705 -7.682 -9.630 1.00 94.62 189 ASN A O 1
ATOM 1566 N N . ARG A 1 190 ? -7.046 -6.802 -8.053 1.00 94.69 190 ARG A N 1
ATOM 1567 C CA . ARG A 1 190 ? -6.092 -6.965 -6.954 1.00 94.69 190 ARG A CA 1
ATOM 1568 C C . ARG A 1 190 ? -5.866 -8.437 -6.612 1.00 94.69 190 ARG A C 1
ATOM 1570 O O . ARG A 1 190 ? -4.719 -8.863 -6.516 1.00 94.69 190 ARG A O 1
ATOM 1577 N N . GLU A 1 191 ? -6.936 -9.221 -6.514 1.00 93.69 191 GLU A N 1
ATOM 1578 C CA . GLU A 1 191 ? -6.864 -10.667 -6.274 1.00 93.69 191 GLU A CA 1
ATOM 1579 C C . GLU A 1 191 ? -6.128 -11.398 -7.403 1.00 93.69 191 GLU A C 1
ATOM 1581 O O . GLU A 1 191 ? -5.269 -12.239 -7.144 1.00 93.69 191 GLU A O 1
ATOM 1586 N N . ARG A 1 192 ? -6.408 -11.051 -8.667 1.00 93.75 192 ARG A N 1
ATOM 1587 C CA . ARG A 1 192 ? -5.711 -11.624 -9.829 1.00 93.75 192 ARG A CA 1
ATOM 1588 C C . ARG A 1 192 ? -4.251 -11.198 -9.890 1.00 93.75 192 ARG A C 1
ATOM 1590 O O . ARG A 1 192 ? -3.399 -12.032 -10.179 1.00 93.75 192 ARG A O 1
ATOM 1597 N N . GLY A 1 193 ? -3.957 -9.938 -9.573 1.00 91.88 193 GLY A N 1
ATOM 1598 C CA . GLY A 1 193 ? -2.588 -9.437 -9.470 1.00 91.88 193 GLY A CA 1
ATOM 1599 C C . GLY A 1 193 ? -1.777 -10.175 -8.403 1.00 91.88 193 GLY A C 1
ATOM 1600 O O . GLY A 1 193 ? -0.626 -10.520 -8.653 1.00 91.88 193 GLY A O 1
ATOM 1601 N N . ARG A 1 194 ? -2.392 -10.476 -7.252 1.00 90.94 194 ARG A N 1
ATOM 1602 C CA . ARG A 1 194 ? -1.788 -11.282 -6.181 1.00 90.94 194 ARG A CA 1
ATOM 1603 C C . ARG A 1 194 ? -1.601 -12.743 -6.586 1.00 90.94 194 ARG A C 1
ATOM 1605 O O . ARG A 1 194 ? -0.543 -13.304 -6.329 1.00 90.94 194 ARG A O 1
ATOM 1612 N N . TYR A 1 195 ? -2.614 -13.353 -7.204 1.00 91.88 195 TYR A N 1
ATOM 1613 C CA . TYR A 1 195 ? -2.546 -14.740 -7.676 1.00 91.88 195 TYR A CA 1
ATOM 1614 C C . TYR A 1 195 ? -1.408 -14.937 -8.689 1.00 91.88 195 TYR A C 1
ATOM 1616 O O . TYR A 1 195 ? -0.711 -15.949 -8.655 1.00 91.88 195 TYR A O 1
ATOM 1624 N N . GLY A 1 196 ? -1.195 -13.944 -9.555 1.00 90.12 196 GLY A N 1
ATOM 1625 C CA . GLY A 1 196 ? -0.112 -13.942 -10.528 1.00 90.12 196 GLY A CA 1
ATOM 1626 C C . GLY A 1 196 ? -0.308 -14.963 -11.649 1.00 90.12 196 GLY A C 1
ATOM 1627 O O . GLY A 1 196 ? -1.411 -15.447 -11.908 1.00 90.12 196 GLY A O 1
ATOM 1628 N N . VAL A 1 197 ? 0.782 -15.262 -12.354 1.00 91.44 197 VAL A N 1
ATOM 1629 C CA . VAL A 1 197 ? 0.827 -16.276 -13.413 1.00 91.44 197 VAL A CA 1
ATOM 1630 C C . VAL A 1 197 ? 2.083 -17.122 -13.256 1.00 91.44 197 VAL A C 1
ATOM 1632 O O . VAL A 1 197 ? 3.158 -16.603 -12.952 1.00 91.44 197 VAL A O 1
ATOM 1635 N N . ALA A 1 198 ? 1.952 -18.430 -13.464 1.00 93.00 198 ALA A N 1
ATOM 1636 C CA . ALA A 1 198 ? 3.099 -19.324 -13.493 1.00 93.00 198 ALA A CA 1
ATOM 1637 C C . ALA A 1 198 ? 3.887 -19.117 -14.793 1.00 93.00 198 ALA A C 1
ATOM 1639 O O . ALA A 1 198 ? 3.302 -19.016 -15.873 1.00 93.00 198 ALA A O 1
ATOM 1640 N N . VAL A 1 199 ? 5.215 -19.071 -14.685 1.00 93.50 199 VAL A N 1
ATOM 1641 C CA . VAL A 1 199 ? 6.123 -18.936 -15.829 1.00 93.50 199 VAL A CA 1
ATOM 1642 C C . VAL A 1 199 ? 7.212 -19.999 -15.767 1.00 93.50 199 VAL A C 1
ATOM 1644 O O . VAL A 1 199 ? 7.724 -20.317 -14.693 1.00 93.50 199 VAL 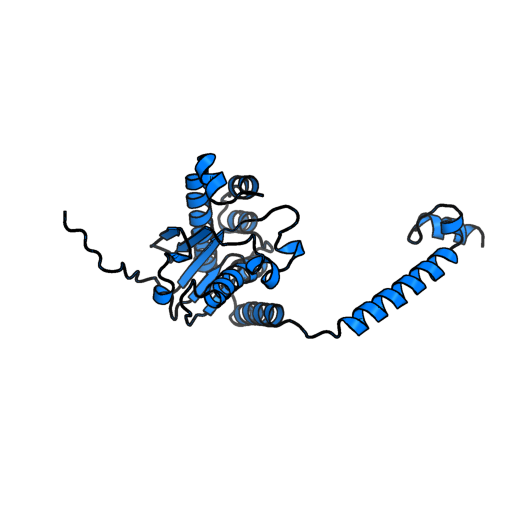A O 1
ATOM 1647 N N . ASP A 1 200 ? 7.595 -20.525 -16.928 1.00 96.81 200 ASP A N 1
ATOM 1648 C CA . ASP A 1 200 ? 8.784 -21.363 -17.062 1.00 96.81 200 ASP A CA 1
ATOM 1649 C C . ASP A 1 200 ? 10.027 -20.461 -17.018 1.00 96.81 200 ASP A C 1
ATOM 1651 O O . ASP A 1 200 ? 10.369 -19.772 -17.981 1.00 96.81 200 ASP A O 1
ATOM 1655 N N . VAL A 1 201 ? 10.669 -20.400 -15.848 1.00 95.31 201 VAL A N 1
ATOM 1656 C CA . VAL A 1 201 ? 11.825 -19.525 -15.612 1.00 95.31 201 VAL A CA 1
ATOM 1657 C C . VAL A 1 201 ? 13.041 -19.918 -16.470 1.00 95.31 201 VAL A C 1
ATOM 1659 O O . VAL A 1 201 ? 13.663 -19.009 -17.033 1.00 95.31 201 VAL A O 1
ATOM 1662 N N . PRO A 1 202 ? 13.427 -21.207 -16.593 1.00 97.44 202 PRO A N 1
ATOM 1663 C CA . PRO A 1 202 ? 14.461 -21.630 -17.540 1.00 97.44 202 PRO A CA 1
ATOM 1664 C C . PRO A 1 202 ? 14.197 -21.181 -18.980 1.00 97.44 202 PRO A C 1
ATOM 1666 O O . PRO A 1 202 ? 15.078 -20.578 -19.602 1.00 97.44 202 PRO A O 1
ATOM 1669 N N . GLU A 1 203 ? 12.987 -21.406 -19.489 1.00 97.56 203 GLU A N 1
ATOM 1670 C CA . GLU A 1 203 ? 12.626 -21.037 -20.857 1.00 97.56 203 GLU A CA 1
ATOM 1671 C C . GLU A 1 203 ? 12.604 -19.517 -21.048 1.00 97.56 203 GLU A C 1
ATOM 1673 O O . GLU A 1 203 ? 13.142 -19.002 -22.031 1.00 97.56 203 GLU A O 1
ATOM 1678 N N . LEU A 1 204 ? 12.088 -18.766 -20.070 1.00 96.94 204 LEU A N 1
ATOM 1679 C CA . LEU A 1 204 ? 12.139 -17.305 -20.082 1.00 96.94 204 LEU A CA 1
ATOM 1680 C C . LEU A 1 204 ? 13.586 -16.797 -20.175 1.00 96.94 204 LEU A C 1
ATOM 1682 O O . LEU A 1 204 ? 13.888 -15.935 -21.001 1.00 96.94 204 LEU A O 1
ATOM 1686 N N . LYS A 1 205 ? 14.509 -17.352 -19.377 1.00 97.00 205 LYS A N 1
ATOM 1687 C CA . LYS A 1 205 ? 15.940 -16.993 -19.427 1.00 97.00 205 LYS A CA 1
ATOM 1688 C C . LYS A 1 205 ? 16.578 -17.345 -20.772 1.00 97.00 205 LYS A C 1
ATOM 1690 O O . LYS A 1 205 ? 17.395 -16.566 -21.279 1.00 97.00 205 LYS A O 1
ATOM 1695 N N . ARG A 1 206 ? 16.203 -18.484 -21.365 1.00 97.56 206 ARG A N 1
ATOM 1696 C CA . ARG A 1 206 ? 16.650 -18.889 -22.705 1.00 97.56 206 ARG A CA 1
ATOM 1697 C C . ARG A 1 206 ? 16.181 -17.884 -23.759 1.00 97.56 206 ARG A C 1
ATOM 1699 O O . ARG A 1 206 ? 17.003 -17.394 -24.532 1.00 97.56 206 ARG A O 1
ATOM 1706 N N . CYS A 1 207 ? 14.900 -17.521 -23.741 1.00 97.69 207 CYS A N 1
ATOM 1707 C CA . CYS A 1 207 ? 14.308 -16.540 -24.650 1.00 97.69 207 CYS A CA 1
ATOM 1708 C C . CYS A 1 207 ? 14.934 -15.147 -24.496 1.00 97.69 207 CYS A C 1
ATOM 1710 O O . CYS A 1 207 ? 15.310 -14.537 -25.494 1.00 97.69 207 CYS A O 1
ATOM 1712 N N . VAL A 1 208 ? 15.140 -14.666 -23.264 1.00 97.38 208 VAL A N 1
ATOM 1713 C CA . VAL A 1 208 ? 15.841 -13.394 -23.008 1.00 97.38 208 VAL A CA 1
ATOM 1714 C C . VAL A 1 208 ? 17.256 -13.417 -23.591 1.00 97.38 208 VAL A C 1
ATOM 1716 O O . VAL A 1 208 ? 17.678 -12.452 -24.226 1.00 97.38 208 VAL A O 1
ATOM 1719 N N . SER A 1 209 ? 17.989 -14.518 -23.413 1.00 97.12 209 SER A N 1
ATOM 1720 C CA . SER A 1 209 ? 19.342 -14.663 -23.965 1.00 97.12 209 SER A CA 1
ATOM 1721 C C . SER A 1 209 ? 19.341 -14.691 -25.496 1.00 97.12 209 SER A C 1
ATOM 1723 O O . SER A 1 209 ? 20.214 -14.095 -26.123 1.00 97.12 209 SER A O 1
ATOM 1725 N N . LEU A 1 210 ? 18.346 -15.342 -26.110 1.00 97.31 210 LEU A N 1
ATOM 1726 C CA . LEU A 1 210 ? 18.157 -15.344 -27.560 1.00 97.31 210 LEU A CA 1
ATOM 1727 C C . LEU A 1 210 ? 17.923 -13.922 -28.085 1.00 97.31 210 LEU A C 1
ATOM 1729 O O . LEU A 1 210 ? 18.666 -13.478 -28.953 1.00 97.31 210 LEU A O 1
ATOM 1733 N N . VAL A 1 211 ? 16.954 -13.197 -27.521 1.00 97.31 211 VAL A N 1
ATOM 1734 C CA . VAL A 1 211 ? 16.623 -11.828 -27.951 1.00 97.31 211 VAL A CA 1
ATOM 1735 C C . VAL A 1 211 ? 17.812 -10.885 -27.768 1.00 97.31 211 VAL A C 1
ATOM 1737 O O . VAL A 1 211 ? 18.086 -10.084 -28.653 1.00 97.31 211 VAL A O 1
ATOM 1740 N N . ARG A 1 212 ? 18.576 -11.009 -26.673 1.00 96.75 212 ARG A N 1
ATOM 1741 C CA . ARG A 1 212 ? 19.797 -10.210 -26.470 1.00 96.75 212 ARG A CA 1
ATOM 1742 C C . ARG A 1 212 ? 20.842 -10.431 -27.562 1.00 96.75 212 ARG A C 1
ATOM 1744 O O . ARG A 1 212 ? 21.455 -9.460 -27.985 1.00 96.75 212 ARG A O 1
ATOM 1751 N N . ARG A 1 213 ? 21.028 -11.669 -28.034 1.00 96.12 213 ARG A N 1
ATOM 1752 C CA . ARG A 1 213 ? 21.933 -11.943 -29.163 1.00 96.12 213 ARG A CA 1
ATOM 1753 C C . ARG A 1 213 ? 21.447 -11.278 -30.444 1.00 96.12 213 ARG A C 1
ATOM 1755 O O . ARG A 1 213 ? 22.233 -10.595 -31.080 1.00 96.12 213 ARG A O 1
ATOM 1762 N N . VAL A 1 214 ? 20.153 -11.391 -30.752 1.00 95.81 214 VAL A N 1
ATOM 1763 C CA . VAL A 1 214 ? 19.565 -10.727 -31.929 1.00 95.81 214 VAL A CA 1
ATOM 1764 C C . VAL A 1 214 ? 19.736 -9.209 -31.856 1.00 95.81 214 VAL A C 1
ATOM 1766 O O . VAL A 1 214 ? 20.041 -8.588 -32.866 1.00 95.81 214 VAL A O 1
ATOM 1769 N N . VAL A 1 215 ? 19.575 -8.604 -30.673 1.00 95.19 215 VAL A N 1
ATOM 1770 C CA . VAL A 1 215 ? 19.829 -7.167 -30.485 1.00 95.19 215 VAL A CA 1
ATOM 1771 C C . VAL A 1 215 ? 21.284 -6.831 -30.803 1.00 95.19 215 VAL A C 1
ATOM 1773 O O . VAL A 1 215 ? 21.507 -5.938 -31.606 1.00 95.19 215 VAL A O 1
ATOM 1776 N N . ILE A 1 216 ? 22.256 -7.560 -30.246 1.00 94.00 216 ILE A N 1
ATOM 1777 C CA . ILE A 1 216 ? 23.687 -7.316 -30.504 1.00 94.00 216 ILE A CA 1
ATOM 1778 C C . ILE A 1 216 ? 24.004 -7.440 -32.002 1.00 94.00 216 ILE A C 1
ATOM 1780 O O . ILE A 1 216 ? 24.595 -6.537 -32.584 1.00 94.00 216 ILE A O 1
ATOM 1784 N N . GLU A 1 217 ? 23.552 -8.520 -32.642 1.00 94.56 217 GLU A N 1
ATOM 1785 C CA . GLU A 1 217 ? 23.763 -8.751 -34.077 1.00 94.56 217 GLU A CA 1
ATOM 1786 C C . GLU A 1 217 ? 23.128 -7.648 -34.936 1.00 94.56 217 GLU A C 1
ATOM 1788 O O . GLU A 1 217 ? 23.721 -7.192 -35.916 1.00 94.56 217 GLU A O 1
ATOM 1793 N N . ALA A 1 218 ? 21.931 -7.186 -34.561 1.00 93.62 218 ALA A N 1
ATOM 1794 C CA . ALA A 1 218 ? 21.272 -6.079 -35.234 1.00 93.62 218 ALA A CA 1
ATOM 1795 C C . ALA A 1 218 ? 22.045 -4.768 -35.047 1.00 93.62 218 ALA A C 1
ATOM 1797 O O . ALA A 1 218 ? 22.227 -4.0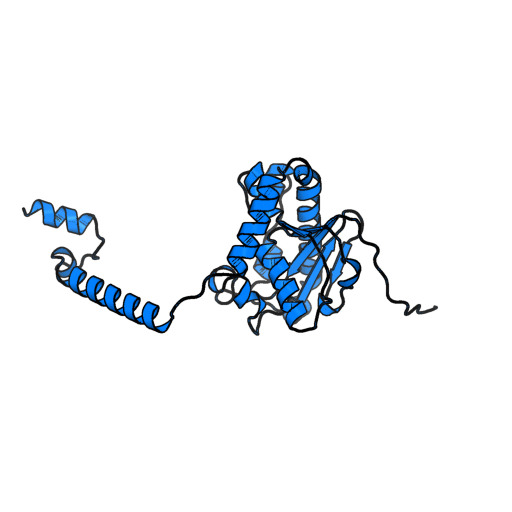49 -36.024 1.00 93.62 218 ALA A O 1
ATOM 1798 N N . GLU A 1 219 ? 22.523 -4.464 -33.835 1.00 94.06 219 GLU A N 1
ATOM 1799 C CA . GLU A 1 219 ? 23.318 -3.264 -33.541 1.00 94.06 219 GLU A CA 1
ATOM 1800 C C . GLU A 1 219 ? 24.625 -3.229 -34.345 1.00 94.06 219 GLU A C 1
ATOM 1802 O O . GLU A 1 219 ? 24.948 -2.192 -34.930 1.00 94.06 219 GLU A O 1
ATOM 1807 N N . ASP A 1 220 ? 25.319 -4.364 -34.461 1.00 90.69 220 ASP A N 1
ATOM 1808 C CA . ASP A 1 220 ? 26.551 -4.506 -35.250 1.00 90.69 220 ASP A CA 1
ATOM 1809 C C . ASP A 1 220 ? 26.331 -4.276 -36.757 1.00 90.69 220 ASP A C 1
ATOM 1811 O O . ASP A 1 220 ? 27.247 -3.868 -37.487 1.00 90.69 220 ASP A O 1
ATOM 1815 N N . ALA A 1 221 ? 25.113 -4.512 -37.248 1.00 93.31 221 ALA A N 1
ATOM 1816 C CA . ALA A 1 221 ? 24.754 -4.267 -38.638 1.00 93.31 221 ALA A CA 1
ATOM 1817 C C . ALA A 1 221 ? 24.492 -2.779 -38.942 1.00 93.31 221 ALA A C 1
ATOM 1819 O O . ALA A 1 221 ? 24.575 -2.382 -40.106 1.00 93.31 221 ALA A O 1
ATOM 1820 N N . LEU A 1 222 ? 24.216 -1.938 -37.936 1.00 94.12 222 LEU A N 1
ATOM 1821 C CA . LEU A 1 222 ? 23.822 -0.539 -38.145 1.00 94.12 222 LEU A CA 1
ATOM 1822 C C . LEU A 1 222 ? 25.031 0.354 -38.498 1.00 94.12 222 LEU A C 1
ATOM 1824 O O . LEU A 1 222 ? 25.942 0.521 -37.680 1.00 94.12 222 LEU A O 1
ATOM 1828 N N . PRO A 1 223 ? 25.041 1.024 -39.669 1.00 93.69 223 PRO A N 1
ATOM 1829 C CA . PRO A 1 223 ? 26.169 1.863 -40.084 1.00 93.69 223 PRO A CA 1
ATOM 1830 C C . PRO A 1 223 ? 26.451 3.036 -39.136 1.00 93.69 223 PRO A C 1
ATOM 1832 O O . PRO A 1 223 ? 27.606 3.356 -38.857 1.00 93.69 223 PRO A O 1
ATOM 1835 N N . TRP A 1 224 ? 25.408 3.661 -38.583 1.00 93.62 224 TRP A N 1
ATOM 1836 C CA . TRP A 1 224 ? 25.572 4.790 -37.663 1.00 93.62 224 TRP A CA 1
ATOM 1837 C C . TRP A 1 224 ? 26.089 4.372 -36.284 1.00 93.62 224 TRP A C 1
ATOM 1839 O O . TRP A 1 224 ? 26.722 5.186 -35.611 1.00 93.62 224 TRP A O 1
ATOM 1849 N N . VAL A 1 225 ? 25.880 3.117 -35.867 1.00 93.69 225 VAL A N 1
ATOM 1850 C CA . VAL A 1 225 ? 26.487 2.588 -34.634 1.00 93.69 225 VAL A CA 1
ATOM 1851 C C . VAL A 1 225 ? 28.001 2.515 -34.784 1.00 93.69 225 VAL A C 1
ATOM 1853 O O . VAL A 1 225 ? 28.728 2.980 -33.908 1.00 93.69 225 VAL A O 1
ATOM 1856 N N . LYS A 1 226 ? 28.484 2.068 -35.949 1.00 89.69 226 LYS A N 1
ATOM 1857 C CA . LYS A 1 226 ? 29.919 2.081 -36.292 1.00 89.69 226 LYS A CA 1
ATOM 1858 C C . LYS A 1 226 ? 30.505 3.496 -36.317 1.00 89.69 226 LYS A C 1
ATOM 1860 O O . LYS A 1 226 ? 31.683 3.675 -36.033 1.00 89.69 226 LYS A O 1
ATOM 1865 N N . ALA A 1 227 ? 29.677 4.502 -36.597 1.00 88.00 227 ALA A N 1
ATOM 1866 C CA . ALA A 1 227 ? 30.035 5.918 -36.517 1.00 88.00 227 ALA A CA 1
ATOM 1867 C C . ALA A 1 227 ? 29.938 6.511 -35.090 1.00 88.00 227 ALA A C 1
ATOM 1869 O O . ALA A 1 227 ? 30.021 7.727 -34.919 1.00 88.00 227 ALA A O 1
ATOM 1870 N N . GLY A 1 228 ? 29.741 5.680 -34.060 1.00 91.75 228 GLY A N 1
ATOM 1871 C CA . GLY A 1 228 ? 29.692 6.094 -32.655 1.00 91.75 228 GLY A CA 1
ATOM 1872 C C . GLY A 1 228 ? 28.329 6.604 -32.177 1.00 91.75 228 GLY A C 1
ATOM 1873 O O . GLY A 1 228 ? 28.232 7.169 -31.085 1.00 91.75 228 GLY A O 1
ATOM 1874 N N . ARG A 1 229 ? 27.256 6.436 -32.962 1.00 92.44 229 ARG A N 1
ATOM 1875 C CA . ARG A 1 229 ? 25.887 6.754 -32.520 1.00 92.44 229 ARG A CA 1
ATOM 1876 C C . ARG A 1 229 ? 25.279 5.573 -31.752 1.00 92.44 229 ARG A C 1
ATOM 1878 O O . ARG A 1 229 ? 25.669 4.427 -31.917 1.00 92.44 229 ARG A O 1
ATOM 1885 N N . LYS A 1 230 ? 24.261 5.843 -30.930 1.00 94.25 230 LYS A N 1
ATOM 1886 C CA . LYS A 1 230 ? 23.443 4.780 -30.316 1.00 94.25 230 LYS A CA 1
ATOM 1887 C C . LYS A 1 230 ? 22.563 4.111 -31.375 1.00 94.25 230 LYS A C 1
ATOM 1889 O O . LYS A 1 230 ? 22.091 4.795 -32.282 1.00 94.25 230 LYS A O 1
ATOM 1894 N N . ALA A 1 231 ? 22.266 2.823 -31.207 1.00 92.81 231 ALA A N 1
ATOM 1895 C CA . ALA A 1 231 ? 21.439 2.052 -32.137 1.00 92.81 231 ALA A CA 1
ATOM 1896 C C . ALA A 1 231 ? 20.083 2.709 -32.426 1.00 92.81 231 ALA A C 1
ATOM 1898 O O . ALA A 1 231 ? 19.741 2.940 -33.582 1.00 92.81 231 ALA A O 1
ATOM 1899 N N . GLY A 1 232 ? 19.369 3.136 -31.382 1.00 93.38 232 GLY A N 1
ATOM 1900 C CA . GLY A 1 232 ? 18.088 3.838 -31.502 1.00 93.38 232 GLY A CA 1
ATOM 1901 C C . GLY A 1 232 ? 18.180 5.332 -31.838 1.00 93.38 232 GLY A C 1
ATOM 1902 O O . GLY A 1 232 ? 17.257 6.063 -31.499 1.00 93.38 232 GLY A O 1
ATOM 1903 N N . SER A 1 233 ? 19.287 5.831 -32.406 1.00 94.56 233 SER A N 1
ATOM 1904 C CA . SER A 1 233 ? 19.460 7.263 -32.695 1.00 94.56 233 SER A CA 1
ATOM 1905 C C . SER A 1 233 ? 18.645 7.702 -33.920 1.00 94.56 233 SER A C 1
ATOM 1907 O O . SER A 1 233 ? 19.001 7.322 -35.037 1.00 94.56 233 SER A O 1
ATOM 1909 N N . PRO A 1 234 ? 17.639 8.589 -33.770 1.00 94.94 234 PRO A N 1
ATOM 1910 C CA . PRO A 1 234 ? 16.905 9.115 -34.924 1.00 94.94 234 PRO A CA 1
ATOM 1911 C C . PRO A 1 234 ? 17.802 9.942 -35.856 1.00 94.94 234 PRO A C 1
ATOM 1913 O O . PRO A 1 234 ? 17.607 9.951 -37.067 1.00 94.94 234 PRO A O 1
ATOM 1916 N N . ILE A 1 235 ? 18.818 10.610 -35.292 1.00 94.69 235 ILE A N 1
ATOM 1917 C CA . ILE A 1 235 ? 19.814 11.379 -36.050 1.00 94.69 235 ILE A CA 1
ATOM 1918 C C . ILE A 1 235 ? 20.681 10.442 -36.893 1.00 94.69 235 ILE A C 1
ATOM 1920 O O . ILE A 1 235 ? 20.851 10.702 -38.078 1.00 94.69 235 ILE A O 1
ATOM 1924 N N . GLY A 1 236 ? 21.181 9.346 -36.307 1.00 93.81 236 GLY A N 1
ATOM 1925 C CA . GLY A 1 236 ? 22.006 8.368 -37.025 1.00 93.81 236 GLY A CA 1
ATOM 1926 C C . GLY A 1 236 ? 21.274 7.742 -38.214 1.00 93.81 236 GLY A C 1
ATOM 1927 O O . GLY A 1 236 ? 21.841 7.643 -39.298 1.00 93.81 236 GLY A O 1
ATOM 1928 N N . VAL A 1 237 ? 19.988 7.419 -38.040 1.00 94.19 237 VAL A N 1
ATOM 1929 C CA . VAL A 1 237 ? 19.121 6.950 -39.134 1.00 94.19 237 VAL A CA 1
ATOM 1930 C C . VAL A 1 237 ? 18.990 8.017 -40.225 1.00 94.19 237 VAL A C 1
ATOM 1932 O O . VAL A 1 237 ? 19.220 7.732 -41.395 1.00 94.19 237 VAL A O 1
ATOM 1935 N N . ALA A 1 238 ? 18.660 9.260 -39.857 1.00 94.31 238 ALA A N 1
ATOM 1936 C CA . ALA A 1 238 ? 18.477 10.341 -40.825 1.00 94.31 238 ALA A CA 1
ATOM 1937 C C . ALA A 1 238 ? 19.766 10.684 -41.594 1.00 94.31 238 ALA A C 1
ATOM 1939 O O . ALA A 1 238 ? 19.705 10.995 -42.781 1.00 94.31 238 ALA A O 1
ATOM 1940 N N . GLU A 1 239 ? 20.924 10.645 -40.931 1.00 93.69 239 GLU A N 1
ATOM 1941 C CA . GLU A 1 239 ? 22.238 10.827 -41.557 1.00 93.69 239 GLU A CA 1
ATOM 1942 C C . GLU A 1 239 ? 22.524 9.727 -42.585 1.00 93.69 239 GLU A C 1
ATOM 1944 O O . GLU A 1 239 ? 22.991 10.037 -43.677 1.00 93.69 239 GLU A O 1
ATOM 1949 N N . GLU A 1 240 ? 22.213 8.468 -42.267 1.00 93.56 240 GLU A N 1
ATOM 1950 C CA . GLU A 1 240 ? 22.431 7.338 -43.175 1.00 93.56 240 GLU A CA 1
ATOM 1951 C C . GLU A 1 240 ? 21.470 7.359 -44.372 1.00 93.56 240 GLU A C 1
ATOM 1953 O O . GLU A 1 240 ? 21.907 7.198 -45.509 1.00 93.56 240 GLU A O 1
ATOM 1958 N N . CYS A 1 241 ? 20.184 7.662 -44.156 1.00 92.31 241 CYS A N 1
ATOM 1959 C CA . CYS A 1 241 ? 19.202 7.778 -45.239 1.00 92.31 241 CYS A CA 1
ATOM 1960 C C . CYS A 1 241 ? 19.540 8.883 -46.250 1.00 92.31 241 CYS A C 1
ATOM 1962 O O . CYS A 1 241 ? 19.173 8.764 -47.409 1.00 92.31 241 CYS A O 1
ATOM 1964 N N . ARG A 1 242 ? 20.236 9.953 -45.838 1.00 94.62 242 ARG A N 1
ATOM 1965 C CA . ARG A 1 242 ? 20.675 11.028 -46.750 1.00 94.62 242 ARG A CA 1
ATOM 1966 C C . ARG A 1 242 ? 21.862 10.638 -47.635 1.00 94.62 242 ARG A C 1
ATOM 1968 O O . ARG A 1 242 ? 22.185 11.390 -48.549 1.00 94.62 242 ARG A O 1
ATOM 1975 N N . LYS A 1 243 ? 22.551 9.532 -47.332 1.00 89.12 243 LYS A N 1
ATOM 1976 C CA . LYS A 1 243 ? 23.654 9.003 -48.155 1.00 89.12 243 LYS A CA 1
ATOM 1977 C C . LYS A 1 243 ? 23.156 8.122 -49.306 1.00 89.12 243 LYS A C 1
ATOM 1979 O O . LYS A 1 243 ? 23.954 7.794 -50.179 1.00 89.12 243 LYS A O 1
ATOM 1984 N N . SER A 1 244 ? 21.889 7.701 -49.245 1.00 69.12 244 SER A N 1
ATOM 1985 C CA . SER A 1 244 ? 21.190 6.890 -50.253 1.00 69.12 244 SER A CA 1
ATOM 1986 C C . SER A 1 244 ? 20.496 7.790 -51.267 1.00 69.12 244 SER A C 1
ATOM 1988 O O . SER A 1 244 ? 20.468 7.404 -52.453 1.00 69.12 244 SER A O 1
#

Sequence (244 aa):
MTTDNSPITWTWGPTVAVDFEAYYDDEITLKKLGNWHYTRHPKVDPFLVSVFDGENLWVGCPKKFDWKGLDGRQLLSHNASYDEEAYLAGVERGHYAKIDYRWHCTADIAIWYTGYRDLLNTVQALFGYGISKQVRADAKGKQRSDLEAEGSWDDMVRYAGDDAKWCWKIWERLGTRWPEREKRISVLNRERGRYGVAVDVPELKRCVSLVRRVVIEAEDALPWVKAGRKAGSPIGVAEECRKS

Radius of gyration: 23.96 Å; chains: 1; bounding box: 52×43×92 Å

pLDDT: mean 93.67, std 10.35, range [30.95, 98.75]